Protein AF-A0A923ZSI8-F1 (afdb_monomer)

Radius of gyration: 25.59 Å; Cα contacts (8 Å, |Δi|>4): 359; chains: 1; bounding box: 51×89×64 Å

Secondary structure (DSSP, 8-state):
--SSHHHHHHHHHHHHHHHHHHHHHHHHHHHHHHHHHHHHHHHHHHHHHHHHHHT--S-S-HHHHHHHHHHHHHHHHHHHHHHHTT-SS-HHHHHHHHHHHHHHHTT--EEEEE--TTS-HHHHHHHHHHHHTS-EEEEESSHHHHHHHHHHHHHH-TT--EEEESSS-EEPPSSEEEEEHHHHHHHHHTTSS-GGG-SEEEEETGGGG-SHHHHHHHHHHHHTT-EEEEEES-SEETTTEE--SEEEEE--HHHHHHTTSSPPP-------S---TTSPBPTTSPBPHHHHHHHHHHTTHHHHHHHHHHHHH--

Mean predicted aligned error: 13.37 Å

Solvent-accessible surface area (backbone atoms only — not comparable to full-atom values): 17646 Å² total; per-residue (Å²): 143,79,72,59,70,59,52,54,53,50,50,55,52,50,52,50,50,50,54,51,50,49,48,52,51,51,50,50,53,52,48,51,49,52,48,54,48,49,52,49,49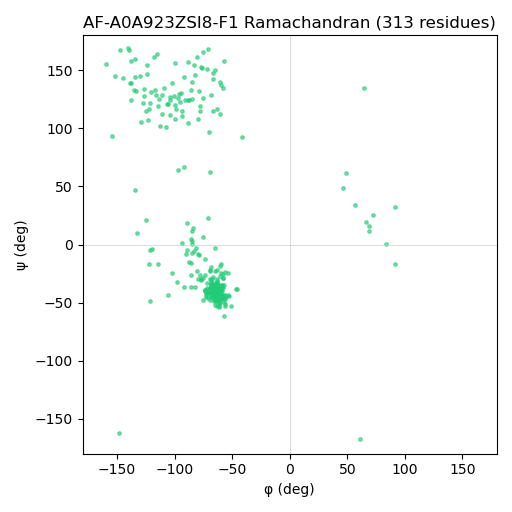,49,60,59,47,42,63,53,37,59,53,54,48,75,71,52,91,75,63,100,48,72,63,63,53,51,56,52,52,46,34,53,53,31,37,50,55,41,52,52,51,46,70,73,44,94,39,94,63,53,76,68,57,51,51,51,53,51,34,48,47,53,45,50,55,72,69,57,41,59,32,27,38,34,40,50,84,80,70,47,67,69,58,52,54,51,52,50,42,60,25,35,64,49,31,29,38,38,33,27,82,39,72,68,55,41,53,52,47,52,52,50,47,41,72,80,34,79,85,59,55,67,14,40,41,49,97,89,41,82,44,77,28,88,41,36,30,40,30,24,52,74,33,47,40,54,30,42,78,68,60,74,48,53,60,85,75,35,51,35,36,39,30,44,53,36,37,76,47,77,46,66,67,44,42,61,50,50,47,50,30,55,76,67,70,26,38,35,43,31,32,22,70,50,56,62,36,77,96,84,44,65,67,92,52,50,75,53,39,78,52,53,64,66,58,35,32,75,70,66,57,38,78,83,85,83,87,82,89,79,90,72,97,66,78,68,81,82,32,53,64,43,100,85,72,45,66,36,64,70,50,43,50,52,51,40,62,73,59,42,48,62,57,53,51,50,53,52,47,54,74,74,69,62,128

Foldseek 3Di:
DPPPVVVVVVVVVVVVVVVVVVVVVVVLVVLVVVLVVLLVVLVVVQVVLVVVVVVDCPDPDVVVVVLLVLLLVLLSVLLVVCSVPVHPDDPVLSLLSSLVSVCSSNVDAEAEEADDPQLCVLVSQLSSLRSSVWAEEEEAADVVVQVVSVVVSCVVPVPWFEAEFAPVGLGHTPRYYYYYLVRLLVCVVVVSDQLVSTQEYEYEQCQVQQDPSSVVSVVNNVVVSHRYYYYHNDQDDAPPHGPPHHHSYHDDPVNCCVVVSDPDDDDDDDDFPFDPVPFDADPSRHGDPVSSVVRCVVRCVVVVVVVVCCVPPPD

Nearest PDB structures (foldseek):
  7r7j-assembly2_B  TM=7.286E-01  e=5.564E-11  Escherichia coli K-12
  7r7j-assembly1_A  TM=7.286E-01  e=1.596E-10  Escherichia coli K-12
  6ieh-assembly1_B  TM=5.605E-01  e=1.689E-04  Homo sapiens
  6ieg-assembly1_B  TM=5.390E-01  e=3.409E-04  Homo sapiens
  9g8o-assembly1_A  TM=5.822E-01  e=6.001E-03  Homo sapiens

Structure (mmCIF, N/CA/C/O backbone):
data_AF-A0A923ZSI8-F1
#
_entry.id   AF-A0A923ZSI8-F1
#
loop_
_atom_site.group_PDB
_atom_site.id
_atom_site.type_symbol
_atom_site.label_atom_id
_atom_site.label_alt_id
_atom_site.label_comp_id
_atom_site.label_asym_id
_atom_site.label_entity_id
_atom_site.label_seq_id
_atom_site.pdbx_PDB_ins_code
_atom_site.Cartn_x
_atom_site.Cartn_y
_atom_site.Cartn_z
_atom_site.occupancy
_atom_site.B_iso_or_equiv
_atom_site.auth_seq_id
_atom_site.auth_comp_id
_atom_site.auth_asym_id
_atom_site.auth_atom_id
_atom_site.pdbx_PDB_model_num
ATOM 1 N N . MET A 1 1 ? -1.394 -68.869 -13.545 1.00 42.66 1 MET A N 1
ATOM 2 C CA . MET A 1 1 ? -0.187 -68.192 -13.016 1.00 42.66 1 MET A CA 1
ATOM 3 C C . MET A 1 1 ? -0.350 -66.656 -13.014 1.00 42.66 1 MET A C 1
ATOM 5 O O . MET A 1 1 ? 0.617 -65.941 -13.212 1.00 42.66 1 MET A O 1
ATOM 9 N N . PHE A 1 2 ? -1.568 -66.142 -12.767 1.00 37.88 2 PHE A N 1
ATOM 10 C CA . PHE A 1 2 ? -1.928 -64.711 -12.856 1.00 37.88 2 PHE A CA 1
ATOM 11 C C . PHE A 1 2 ? -2.543 -64.163 -11.547 1.00 37.88 2 PHE A C 1
ATOM 13 O O . PHE A 1 2 ? -3.248 -63.165 -11.570 1.00 37.88 2 PHE A O 1
ATOM 20 N N . SER A 1 3 ? -2.311 -64.812 -10.397 1.00 46.94 3 SER A N 1
ATOM 21 C CA . SER A 1 3 ? -3.002 -64.464 -9.140 1.00 46.94 3 SER A CA 1
ATOM 22 C C . SER A 1 3 ? -2.103 -64.053 -7.970 1.00 46.94 3 SER A C 1
ATOM 24 O O . SER A 1 3 ? -2.633 -63.641 -6.949 1.00 46.94 3 SER A O 1
ATOM 26 N N . GLN A 1 4 ? -0.770 -64.110 -8.085 1.00 45.28 4 GLN A N 1
ATOM 27 C CA . GLN A 1 4 ? 0.140 -63.654 -7.015 1.00 45.28 4 GLN A CA 1
ATOM 28 C C . GLN A 1 4 ? 0.823 -62.320 -7.340 1.00 45.28 4 GLN A C 1
ATOM 30 O O . GLN A 1 4 ? 0.845 -61.431 -6.494 1.00 45.28 4 GLN A O 1
ATOM 35 N N . TYR A 1 5 ? 1.301 -62.129 -8.574 1.00 43.53 5 TYR A N 1
ATOM 36 C CA . TYR A 1 5 ? 1.963 -60.881 -8.982 1.00 43.53 5 TYR A CA 1
ATOM 37 C C . TYR A 1 5 ? 1.034 -59.659 -8.928 1.00 43.53 5 TYR A C 1
ATOM 39 O O . TYR A 1 5 ? 1.452 -58.589 -8.494 1.00 43.53 5 TYR A O 1
ATOM 47 N N . SER A 1 6 ? -0.240 -59.823 -9.294 1.00 45.12 6 SER A N 1
ATOM 48 C CA . SER A 1 6 ? -1.237 -58.746 -9.248 1.00 45.12 6 SER A CA 1
ATOM 49 C C . SER A 1 6 ? -1.584 -58.331 -7.816 1.00 45.12 6 SER A C 1
ATOM 51 O O . SER A 1 6 ? -1.749 -57.146 -7.552 1.00 45.12 6 SER A O 1
ATOM 53 N N . ILE A 1 7 ? -1.632 -59.283 -6.875 1.00 42.56 7 ILE A N 1
ATOM 54 C CA . ILE A 1 7 ? -1.901 -59.002 -5.455 1.00 42.56 7 ILE A CA 1
ATOM 55 C C . ILE A 1 7 ? -0.710 -58.274 -4.819 1.00 42.56 7 ILE A C 1
ATOM 57 O O . ILE A 1 7 ? -0.904 -57.306 -4.092 1.00 42.56 7 ILE A O 1
ATOM 61 N N . ILE A 1 8 ? 0.525 -58.680 -5.138 1.00 49.50 8 ILE A N 1
ATOM 62 C CA . ILE A 1 8 ? 1.741 -58.010 -4.644 1.00 49.50 8 ILE A CA 1
ATOM 63 C C . ILE A 1 8 ? 1.821 -56.565 -5.163 1.00 49.50 8 ILE A C 1
ATOM 65 O O . ILE A 1 8 ? 2.145 -55.656 -4.400 1.00 49.50 8 ILE A O 1
ATOM 69 N N . ALA A 1 9 ? 1.482 -56.334 -6.436 1.00 44.19 9 ALA A N 1
ATOM 70 C CA . ALA A 1 9 ? 1.460 -54.993 -7.017 1.00 44.19 9 ALA A CA 1
ATOM 71 C C . ALA A 1 9 ? 0.402 -54.090 -6.359 1.00 44.19 9 ALA A C 1
ATOM 73 O O . ALA A 1 9 ? 0.708 -52.950 -6.014 1.00 44.19 9 ALA A O 1
ATOM 74 N N . ILE A 1 10 ? -0.807 -54.614 -6.121 1.00 41.03 10 ILE A N 1
ATOM 75 C CA . ILE A 1 10 ? -1.890 -53.885 -5.442 1.00 41.03 10 ILE A CA 1
ATOM 76 C C . ILE A 1 10 ? -1.506 -53.561 -3.993 1.00 41.03 10 ILE A C 1
ATOM 78 O O . ILE A 1 10 ? -1.675 -52.423 -3.564 1.00 41.03 10 ILE A O 1
ATOM 82 N N . ASN A 1 11 ? -0.923 -54.514 -3.260 1.00 39.75 11 ASN A N 1
ATOM 83 C CA . ASN A 1 11 ? -0.482 -54.287 -1.882 1.00 39.75 11 ASN A CA 1
ATOM 84 C C . ASN A 1 11 ? 0.637 -53.242 -1.803 1.00 39.75 11 ASN A C 1
ATOM 86 O O . ASN A 1 11 ? 0.574 -52.351 -0.965 1.00 39.75 11 ASN A O 1
ATOM 90 N N . SER A 1 12 ? 1.608 -53.271 -2.721 1.00 48.66 12 SER A N 1
ATOM 91 C CA . SER A 1 12 ? 2.658 -52.245 -2.787 1.00 48.66 12 SER A CA 1
ATOM 92 C C . SER A 1 12 ? 2.098 -50.849 -3.093 1.00 48.66 12 SER A C 1
ATOM 94 O O . SER A 1 12 ? 2.596 -49.841 -2.587 1.00 48.66 12 SER A O 1
ATOM 96 N N . GLN A 1 13 ? 1.050 -50.774 -3.915 1.00 41.66 13 GLN A N 1
ATOM 97 C CA . GLN A 1 13 ? 0.391 -49.519 -4.264 1.00 41.66 13 GLN A CA 1
ATOM 98 C C . GLN A 1 13 ? -0.453 -48.980 -3.097 1.00 41.66 13 GLN A C 1
ATOM 100 O O . GLN A 1 13 ? -0.402 -47.782 -2.820 1.00 41.66 13 GLN A O 1
ATOM 105 N N . LEU A 1 14 ? -1.141 -49.863 -2.365 1.00 38.19 14 LEU A N 1
ATOM 106 C CA . LEU A 1 14 ? -1.861 -49.536 -1.130 1.00 38.19 14 LEU A CA 1
ATOM 107 C C . LEU A 1 14 ? -0.913 -49.086 -0.015 1.00 38.19 14 LEU A C 1
ATOM 109 O O . LEU A 1 14 ? -1.197 -48.088 0.633 1.00 38.19 14 LEU A O 1
ATOM 113 N N . GLU A 1 15 ? 0.232 -49.744 0.172 1.00 44.56 15 GLU A N 1
ATOM 114 C CA . GLU A 1 15 ? 1.245 -49.327 1.151 1.00 44.56 15 GLU A CA 1
ATOM 115 C C . GLU A 1 15 ? 1.841 -47.957 0.813 1.00 44.56 15 GLU A C 1
ATOM 117 O O . GLU A 1 15 ? 2.029 -47.129 1.702 1.00 44.56 15 GLU A O 1
ATOM 122 N N . LYS A 1 16 ? 2.095 -47.670 -0.473 1.00 47.44 16 LYS A N 1
ATOM 123 C CA . LYS A 1 16 ? 2.517 -46.329 -0.903 1.00 47.44 16 LYS A CA 1
ATOM 124 C C . LYS A 1 16 ? 1.440 -45.285 -0.627 1.00 47.44 16 LYS A C 1
ATOM 126 O O . LYS A 1 16 ? 1.774 -44.231 -0.101 1.00 47.44 16 LYS A O 1
ATOM 131 N N . MET A 1 17 ? 0.176 -45.578 -0.939 1.00 36.28 17 MET A N 1
ATOM 132 C CA . MET A 1 17 ? -0.942 -44.674 -0.651 1.00 36.28 17 MET A CA 1
ATOM 133 C C . MET A 1 17 ? -1.114 -44.441 0.850 1.00 36.28 17 MET A C 1
ATOM 135 O O . MET A 1 17 ? -1.229 -43.292 1.259 1.00 36.28 17 MET A O 1
ATOM 139 N N . LEU A 1 18 ? -1.058 -45.494 1.670 1.00 36.62 18 LEU A N 1
ATOM 140 C CA . LEU A 1 18 ? -1.119 -45.401 3.129 1.00 36.62 18 LEU A CA 1
ATOM 141 C C . LEU A 1 18 ? 0.025 -44.549 3.673 1.00 36.62 18 LEU A C 1
ATOM 143 O O . LEU A 1 18 ? -0.227 -43.646 4.455 1.00 36.62 18 LEU A O 1
ATOM 147 N N . LYS A 1 19 ? 1.252 -44.738 3.181 1.00 43.16 19 LYS A N 1
ATOM 148 C CA . LYS A 1 19 ? 2.411 -43.936 3.592 1.00 43.16 19 LYS A CA 1
ATOM 149 C C . LYS A 1 19 ? 2.309 -42.473 3.146 1.00 43.16 19 LYS A C 1
ATOM 151 O O . LYS A 1 19 ? 2.749 -41.578 3.860 1.00 43.16 19 LYS A O 1
ATOM 156 N N . THR A 1 20 ? 1.717 -42.203 1.981 1.00 39.38 20 THR A N 1
ATOM 157 C CA . THR A 1 20 ? 1.404 -40.836 1.534 1.00 39.38 20 THR A CA 1
ATOM 158 C C . THR A 1 20 ? 0.321 -40.200 2.404 1.00 39.38 20 THR A C 1
ATOM 160 O O . THR A 1 20 ? 0.471 -39.043 2.781 1.00 39.38 20 THR A O 1
ATOM 163 N N . MET A 1 21 ? -0.723 -40.947 2.773 1.00 33.94 21 MET A N 1
ATOM 164 C CA . MET A 1 21 ? -1.775 -40.478 3.678 1.00 33.94 21 MET A CA 1
ATOM 165 C C . MET A 1 21 ? -1.236 -40.255 5.096 1.00 33.94 21 MET A C 1
ATOM 167 O O . MET A 1 21 ? -1.535 -39.232 5.691 1.00 33.94 21 MET A O 1
ATOM 171 N N . GLU A 1 22 ? -0.387 -41.141 5.617 1.00 35.41 22 GLU A N 1
ATOM 172 C CA . GLU A 1 22 ? 0.296 -40.974 6.907 1.00 35.41 22 GLU A CA 1
ATOM 173 C C . GLU A 1 22 ? 1.219 -39.754 6.905 1.00 35.41 22 GLU A C 1
ATOM 175 O O . GLU A 1 22 ? 1.195 -38.978 7.855 1.00 35.41 22 GLU A O 1
ATOM 180 N N . ASN A 1 23 ? 1.976 -39.528 5.825 1.00 39.66 23 ASN A N 1
ATOM 181 C CA . ASN A 1 23 ? 2.798 -38.327 5.683 1.00 39.66 23 ASN A CA 1
ATOM 182 C C . ASN A 1 23 ? 1.939 -37.058 5.624 1.00 39.66 23 ASN A C 1
ATOM 184 O O . ASN A 1 23 ? 2.257 -36.105 6.324 1.00 39.66 23 ASN A O 1
ATOM 188 N N . GLN A 1 24 ? 0.833 -37.061 4.872 1.00 34.69 24 GLN A N 1
ATOM 189 C CA . GLN A 1 24 ? -0.109 -35.936 4.808 1.00 34.69 24 GLN A CA 1
ATOM 190 C C . GLN A 1 24 ? -0.808 -35.677 6.147 1.00 34.69 24 GLN A C 1
ATOM 192 O O . GLN A 1 24 ? -1.009 -34.525 6.512 1.00 34.69 24 GLN A O 1
ATOM 197 N N . VAL A 1 25 ? -1.138 -36.723 6.909 1.00 33.06 25 VAL A N 1
ATOM 198 C CA . VAL A 1 25 ? -1.682 -36.608 8.272 1.00 33.06 25 VAL A CA 1
ATOM 199 C C . VAL A 1 25 ? -0.604 -36.095 9.239 1.00 33.06 25 VAL A C 1
ATOM 201 O O . VAL A 1 25 ? -0.895 -35.265 10.101 1.00 33.06 25 VAL A O 1
ATOM 204 N N . SER A 1 26 ? 0.657 -36.511 9.079 1.00 36.97 26 SER A N 1
ATOM 205 C CA . SER A 1 26 ? 1.786 -35.998 9.868 1.00 36.97 26 SER A CA 1
ATOM 206 C C . SER A 1 26 ? 2.095 -34.528 9.554 1.00 36.97 26 SER A C 1
ATOM 208 O O . SER A 1 26 ? 2.319 -33.741 10.466 1.00 36.97 26 SER A O 1
ATOM 210 N N . GLU A 1 27 ? 2.031 -34.127 8.283 1.00 37.59 27 GLU A N 1
ATOM 211 C CA . GLU A 1 27 ? 2.200 -32.741 7.850 1.00 37.59 27 GLU A CA 1
ATOM 212 C C . GLU A 1 27 ? 1.023 -31.882 8.310 1.00 37.59 27 GLU A C 1
ATOM 214 O O . GLU A 1 27 ? 1.255 -30.821 8.875 1.00 37.59 27 GLU A O 1
ATOM 219 N N . ALA A 1 28 ? -0.221 -32.352 8.173 1.00 31.50 28 ALA A N 1
ATOM 220 C CA . ALA A 1 28 ? -1.406 -31.657 8.677 1.00 31.50 28 ALA A CA 1
ATOM 221 C C . ALA A 1 28 ? -1.351 -31.464 10.201 1.00 31.50 28 ALA A C 1
ATOM 223 O O . ALA A 1 28 ? -1.543 -30.355 10.679 1.00 31.50 28 ALA A O 1
ATOM 224 N N . SER A 1 29 ? -0.979 -32.498 10.964 1.00 32.31 29 SER A N 1
ATOM 225 C CA . SER A 1 29 ? -0.824 -32.402 12.426 1.00 32.31 29 SER A CA 1
ATOM 226 C C . SER A 1 29 ? 0.357 -31.529 12.870 1.00 32.31 29 SER A C 1
ATOM 228 O O . SER A 1 29 ? 0.256 -30.848 13.888 1.00 32.31 29 SER A O 1
ATOM 230 N N . MET A 1 30 ? 1.461 -31.498 12.116 1.00 33.03 30 MET A N 1
ATOM 231 C CA . MET A 1 30 ? 2.579 -30.567 12.336 1.00 33.03 30 MET A CA 1
ATOM 232 C C . MET A 1 30 ? 2.199 -29.124 11.990 1.00 33.03 30 MET A C 1
ATOM 234 O O . MET A 1 30 ? 2.608 -28.198 12.690 1.00 33.03 30 MET A O 1
ATOM 238 N N . VAL A 1 31 ? 1.415 -28.923 10.929 1.00 36.38 31 VAL A N 1
ATOM 239 C CA . VAL A 1 31 ? 0.845 -27.626 10.552 1.00 36.38 31 VAL A CA 1
ATOM 240 C C . VAL A 1 31 ? -0.116 -27.162 11.645 1.00 36.38 31 VAL A C 1
ATOM 242 O O . VAL A 1 31 ? 0.073 -26.066 12.159 1.00 36.38 31 VAL A O 1
ATOM 245 N N . ASP A 1 32 ? -1.024 -28.013 12.118 1.00 34.75 32 ASP A N 1
ATOM 246 C CA . ASP A 1 32 ? -1.941 -27.726 13.228 1.00 34.75 32 ASP A CA 1
ATOM 247 C C . ASP A 1 32 ? -1.198 -27.411 14.536 1.00 34.75 32 ASP A C 1
ATOM 249 O O . ASP A 1 32 ? -1.568 -26.474 15.249 1.00 34.75 32 ASP A O 1
ATOM 253 N N . LEU A 1 33 ? -0.102 -28.122 14.841 1.00 37.16 33 LEU A N 1
ATOM 254 C CA . LEU A 1 33 ? 0.758 -27.803 15.984 1.00 37.16 33 LEU A CA 1
ATOM 255 C C . LEU A 1 33 ? 1.468 -26.460 15.805 1.00 37.16 33 LEU A C 1
ATOM 257 O O . LEU A 1 33 ? 1.510 -25.675 16.749 1.00 37.16 33 LEU A O 1
ATOM 261 N N . ASN A 1 34 ? 2.004 -26.160 14.620 1.00 44.88 34 ASN A N 1
ATOM 262 C CA . ASN A 1 34 ? 2.668 -24.884 14.339 1.00 44.88 34 ASN A CA 1
ATOM 263 C C . ASN A 1 34 ? 1.684 -23.715 14.403 1.00 44.88 34 ASN A C 1
ATOM 265 O O . ASN A 1 34 ? 2.013 -22.664 14.942 1.00 44.88 34 ASN A O 1
ATOM 269 N N . ILE A 1 35 ? 0.466 -23.910 13.910 1.00 40.25 35 ILE A N 1
ATOM 270 C CA . ILE A 1 35 ? -0.635 -22.952 13.963 1.00 40.25 35 ILE A CA 1
ATOM 271 C C . ILE A 1 35 ? -1.069 -22.709 15.401 1.00 40.25 35 ILE A C 1
ATOM 273 O O . ILE A 1 35 ? -1.124 -21.564 15.835 1.00 40.25 35 ILE A O 1
ATOM 277 N N . ALA A 1 36 ? -1.349 -23.766 16.165 1.00 37.50 36 ALA A N 1
ATOM 278 C CA . ALA A 1 36 ? -1.737 -23.650 17.564 1.00 37.50 36 ALA A CA 1
ATOM 279 C C . ALA A 1 36 ? -0.616 -23.029 18.408 1.00 37.50 36 ALA A C 1
ATOM 281 O O . ALA A 1 36 ? -0.896 -22.257 19.321 1.00 37.50 36 ALA A O 1
ATOM 282 N N . THR A 1 37 ? 0.648 -23.313 18.078 1.00 45.25 37 THR A N 1
ATOM 283 C CA . THR A 1 37 ? 1.819 -22.700 18.719 1.00 45.25 37 THR A CA 1
ATOM 284 C C . THR A 1 37 ? 1.927 -21.222 18.361 1.00 45.25 37 THR A C 1
ATOM 286 O O . THR A 1 37 ? 2.054 -20.411 19.265 1.00 45.25 37 THR A O 1
ATOM 289 N N . LYS A 1 38 ? 1.756 -20.840 17.090 1.00 49.19 38 LYS A N 1
ATOM 290 C CA . LYS A 1 38 ? 1.731 -19.438 16.639 1.00 49.19 38 LYS A CA 1
ATOM 291 C C . LYS A 1 38 ? 0.551 -18.656 17.208 1.00 49.19 38 LYS A C 1
ATOM 293 O O . LYS A 1 38 ? 0.734 -17.532 17.654 1.00 49.19 38 LYS A O 1
ATOM 298 N N . ILE A 1 39 ? -0.645 -19.244 17.254 1.00 46.16 39 ILE A N 1
ATOM 299 C CA . ILE A 1 39 ? -1.825 -18.660 17.903 1.00 46.16 39 ILE A CA 1
ATOM 300 C C . ILE A 1 39 ? -1.564 -18.502 19.402 1.00 46.16 39 ILE A C 1
ATOM 302 O O . ILE A 1 39 ? -1.866 -17.443 19.935 1.00 46.16 39 ILE A O 1
ATOM 306 N N . ASN A 1 40 ? -0.949 -19.485 20.067 1.00 48.31 40 ASN A N 1
ATOM 307 C CA . ASN A 1 40 ? -0.520 -19.350 21.461 1.00 48.31 40 ASN A CA 1
ATOM 308 C C . ASN A 1 40 ? 0.592 -18.312 21.641 1.00 48.31 40 ASN A C 1
ATOM 310 O O . ASN A 1 40 ? 0.614 -17.650 22.668 1.00 48.31 40 ASN A O 1
ATOM 314 N N . ASP A 1 41 ? 1.523 -18.157 20.704 1.00 51.69 41 ASP A N 1
ATOM 315 C CA . ASP A 1 41 ? 2.607 -17.175 20.783 1.00 51.69 41 ASP A CA 1
ATOM 316 C C . ASP A 1 41 ? 2.076 -15.761 20.565 1.00 51.69 41 ASP A C 1
ATOM 318 O O . ASP A 1 41 ? 2.450 -14.849 21.298 1.00 51.69 41 ASP A O 1
ATOM 322 N N . ILE A 1 42 ? 1.129 -15.591 19.639 1.00 50.12 42 ILE A N 1
ATOM 323 C CA . ILE A 1 42 ? 0.294 -14.398 19.508 1.00 50.12 42 ILE A CA 1
ATOM 324 C C . ILE A 1 42 ? -0.430 -14.193 20.847 1.00 50.12 42 ILE A C 1
ATOM 326 O O . ILE A 1 42 ? -0.142 -13.242 21.557 1.00 50.12 42 ILE A O 1
ATOM 330 N N . GLU A 1 43 ? -1.266 -15.117 21.310 1.00 49.28 43 GLU A N 1
ATOM 331 C CA . GLU A 1 43 ? -2.023 -14.977 22.562 1.00 49.28 43 GLU A CA 1
ATOM 332 C C . GLU A 1 43 ? -1.158 -14.803 23.826 1.00 49.28 43 GLU A C 1
ATOM 334 O O . GLU A 1 43 ? -1.624 -14.181 24.772 1.00 49.28 43 GLU A O 1
ATOM 339 N N . LYS A 1 44 ? 0.102 -15.258 23.856 1.00 51.47 44 LYS A N 1
ATOM 340 C CA . LYS A 1 44 ? 1.081 -15.015 24.937 1.00 51.47 44 LYS A CA 1
ATOM 341 C C . LYS A 1 44 ? 1.778 -13.665 24.809 1.00 51.47 44 LYS A C 1
ATOM 343 O O . LYS A 1 44 ? 2.013 -13.008 25.824 1.00 51.47 44 LYS A O 1
ATOM 348 N N . LYS A 1 45 ? 2.074 -13.213 23.585 1.00 49.47 45 LYS A N 1
ATOM 349 C CA . LYS A 1 45 ? 2.518 -11.837 23.321 1.00 49.47 45 LYS A CA 1
ATOM 350 C C . LYS A 1 45 ? 1.407 -10.849 23.691 1.00 49.47 45 LYS A C 1
ATOM 352 O O . LYS A 1 45 ? 1.696 -9.750 24.147 1.00 49.47 45 LYS A O 1
ATOM 357 N N . PHE A 1 46 ? 0.135 -11.222 23.597 1.00 47.91 46 PHE A N 1
ATOM 358 C CA . PHE A 1 46 ? -1.000 -10.308 23.756 1.00 47.91 46 PHE A CA 1
ATOM 359 C C . PHE A 1 46 ? -1.217 -9.690 25.149 1.00 47.91 46 PHE A C 1
ATOM 361 O O . PHE A 1 46 ? -1.448 -8.483 25.214 1.00 47.91 46 PHE A O 1
ATOM 368 N N . PRO A 1 47 ? -1.094 -10.420 26.271 1.00 42.25 47 PRO A N 1
ATOM 369 C CA . PRO A 1 47 ? -1.054 -9.840 27.610 1.00 42.25 47 PRO A CA 1
ATOM 370 C C . PRO A 1 47 ? 0.100 -8.846 27.782 1.00 42.25 47 PRO A C 1
ATOM 372 O O . PRO A 1 47 ? -0.069 -7.831 28.456 1.00 42.25 47 PRO A O 1
ATOM 375 N N . SER A 1 48 ? 1.249 -9.101 27.137 1.00 44.03 48 SER A N 1
ATOM 376 C CA . SER A 1 48 ? 2.382 -8.165 27.113 1.00 44.03 48 SER A CA 1
ATOM 377 C C . SER A 1 48 ? 2.168 -6.974 26.175 1.00 44.03 48 SER A C 1
ATOM 379 O O . SER A 1 48 ? 2.646 -5.888 26.467 1.00 44.03 48 SER A O 1
ATOM 381 N N . LEU A 1 49 ? 1.384 -7.128 25.105 1.00 45.44 49 LEU A N 1
ATOM 382 C CA . LEU A 1 49 ? 0.993 -6.041 24.207 1.00 45.44 49 LEU A CA 1
ATOM 383 C C . LEU A 1 49 ? -0.052 -5.135 24.865 1.00 45.44 49 LEU A C 1
ATOM 385 O O . LEU A 1 49 ? 0.062 -3.923 24.761 1.00 45.44 49 LEU A O 1
ATOM 389 N N . LEU A 1 50 ? -1.010 -5.690 25.620 1.00 44.50 50 LEU A N 1
ATOM 390 C CA . LEU A 1 50 ? -1.995 -4.928 26.400 1.00 44.50 50 LEU A CA 1
ATOM 391 C C . LEU A 1 50 ? -1.354 -4.184 27.593 1.00 44.50 50 LEU A C 1
ATOM 393 O O . LEU A 1 50 ? -1.828 -3.113 27.972 1.00 44.50 50 LEU A O 1
ATOM 397 N N . SER A 1 51 ? -0.269 -4.716 28.170 1.00 41.16 51 SER A N 1
ATOM 398 C CA . SER A 1 51 ? 0.490 -4.062 29.249 1.00 41.16 51 SER A CA 1
ATOM 399 C C . SER A 1 51 ? 1.563 -3.087 28.738 1.00 41.16 51 SER A C 1
ATOM 401 O O . SER A 1 51 ? 1.689 -1.999 29.297 1.00 41.16 51 SER A O 1
ATOM 403 N N . GLN A 1 52 ? 2.252 -3.373 27.623 1.00 43.06 52 GLN A N 1
ATOM 404 C CA . GLN A 1 52 ? 3.053 -2.376 26.888 1.00 43.06 52 GLN A CA 1
ATOM 405 C C . GLN A 1 52 ? 2.170 -1.206 26.432 1.00 43.06 52 GLN A C 1
ATOM 407 O O . GLN A 1 52 ? 2.559 -0.045 26.525 1.00 43.06 52 GLN A O 1
ATOM 412 N N . TYR A 1 53 ? 0.931 -1.492 26.046 1.00 46.38 53 TYR A N 1
ATOM 413 C CA . TYR A 1 53 ? -0.087 -0.517 25.679 1.00 46.38 53 TYR A CA 1
ATOM 414 C C . TYR A 1 53 ? -0.521 0.408 26.830 1.00 46.38 53 TYR A C 1
ATOM 416 O O . TYR A 1 53 ? -0.675 1.607 26.612 1.00 46.38 53 TYR A O 1
ATOM 424 N N . GLN A 1 54 ? -0.632 -0.092 28.069 1.00 41.50 54 GLN A N 1
ATOM 425 C CA . GLN A 1 54 ? -0.871 0.761 29.247 1.00 41.50 54 GLN A CA 1
ATOM 426 C C . GLN A 1 54 ? 0.278 1.749 29.515 1.00 41.50 54 GLN A C 1
ATOM 428 O O . GLN A 1 54 ? 0.058 2.775 30.154 1.00 41.50 54 GLN A O 1
ATOM 433 N N . SER A 1 55 ? 1.486 1.472 29.008 1.00 40.59 55 SER A N 1
ATOM 434 C CA . SER A 1 55 ? 2.637 2.380 29.112 1.00 40.59 55 SER A CA 1
ATOM 435 C C . SER A 1 55 ? 2.765 3.376 27.948 1.00 40.59 55 SER A C 1
ATOM 437 O O . SER A 1 55 ? 3.573 4.302 28.018 1.00 40.59 55 SER A O 1
ATOM 439 N N . PHE A 1 56 ? 1.954 3.235 26.890 1.00 42.62 56 PHE A N 1
ATOM 440 C CA . PHE A 1 56 ? 1.982 4.116 25.722 1.00 42.62 56 PHE A CA 1
ATOM 441 C C . PHE A 1 56 ? 0.975 5.272 25.849 1.00 42.62 56 PHE A C 1
ATOM 443 O O . PHE A 1 56 ? -0.235 5.105 25.719 1.00 42.62 56 PHE A O 1
ATOM 450 N N . ASN A 1 57 ? 1.505 6.485 26.019 1.00 41.53 57 ASN A N 1
ATOM 451 C CA . ASN A 1 57 ? 0.790 7.769 26.021 1.00 41.53 57 ASN A CA 1
ATOM 452 C C . ASN A 1 57 ? 0.247 8.143 24.616 1.00 41.53 57 ASN A C 1
ATOM 454 O O . ASN A 1 57 ? 0.644 9.144 24.020 1.00 41.53 57 ASN A O 1
ATOM 458 N N . ARG A 1 58 ? -0.654 7.343 24.035 1.00 50.44 58 ARG A N 1
ATOM 459 C CA . ARG A 1 58 ? -1.328 7.668 22.761 1.00 50.44 58 ARG A CA 1
ATOM 460 C C . ARG A 1 58 ? -2.644 8.399 22.990 1.00 50.44 58 ARG A C 1
ATOM 462 O O . ARG A 1 58 ? -3.697 7.874 22.670 1.00 50.44 58 ARG A O 1
ATOM 469 N N . GLY A 1 59 ? -2.556 9.625 23.506 1.00 50.09 59 GLY A N 1
ATOM 470 C CA . GLY A 1 59 ? -3.712 10.486 23.751 1.00 50.09 59 GLY A CA 1
ATOM 471 C C . GLY A 1 59 ? -4.653 9.913 24.814 1.00 50.09 59 GLY A C 1
ATOM 472 O O . GLY A 1 59 ? -5.038 8.752 24.797 1.00 50.09 59 GLY A O 1
ATOM 473 N N . ASN A 1 60 ? -5.097 10.737 25.753 1.00 48.31 60 ASN A N 1
ATOM 474 C CA . ASN A 1 60 ? -6.010 10.292 26.813 1.00 48.31 60 ASN A CA 1
ATOM 475 C C . ASN A 1 60 ? -7.443 9.999 26.304 1.00 48.31 60 ASN A C 1
ATOM 477 O O . ASN A 1 60 ? -8.386 10.091 27.082 1.00 48.31 60 ASN A O 1
ATOM 481 N N . ASN A 1 61 ? -7.638 9.716 25.007 1.00 57.44 61 ASN A N 1
ATOM 482 C CA . ASN A 1 61 ? -8.942 9.557 24.370 1.00 57.44 61 ASN A CA 1
ATOM 483 C C . ASN A 1 61 ? -9.312 8.068 24.217 1.00 57.44 61 ASN A C 1
ATOM 485 O O . ASN A 1 61 ? -8.797 7.392 23.324 1.00 57.44 61 ASN A O 1
ATOM 489 N N . PRO A 1 62 ? -10.271 7.552 25.007 1.00 56.66 62 PRO A N 1
ATOM 490 C CA . PRO A 1 62 ? -10.680 6.145 24.980 1.00 56.66 62 PRO A CA 1
ATOM 491 C C . PRO A 1 62 ? -11.221 5.645 23.631 1.00 56.66 62 PRO A C 1
ATOM 493 O O . PRO A 1 62 ? -11.306 4.438 23.413 1.00 56.66 62 PRO A O 1
ATOM 496 N N . LYS A 1 63 ? -11.609 6.538 22.711 1.00 63.50 63 LYS A N 1
ATOM 497 C CA . LYS A 1 63 ? -12.093 6.138 21.380 1.00 63.50 63 LYS A CA 1
ATOM 498 C C . LYS A 1 63 ? -10.970 5.637 20.475 1.00 63.50 63 LYS A C 1
ATOM 500 O O . LYS A 1 63 ? -11.146 4.622 19.806 1.00 63.50 63 LYS A O 1
ATOM 505 N N . ASP A 1 64 ? -9.819 6.301 20.496 1.00 64.25 64 ASP A N 1
ATOM 506 C CA . ASP A 1 64 ? -8.669 5.935 19.658 1.00 64.25 64 ASP A CA 1
ATOM 507 C C . ASP A 1 64 ? -8.088 4.582 20.096 1.00 64.25 64 ASP A C 1
ATOM 509 O O . ASP A 1 64 ? -7.699 3.750 19.274 1.00 64.25 64 ASP A O 1
ATOM 513 N N . ILE A 1 65 ? -8.152 4.335 21.406 1.00 61.28 65 ILE A N 1
ATOM 514 C CA . ILE A 1 65 ? -7.871 3.057 22.063 1.00 61.28 65 ILE A CA 1
ATOM 515 C C . ILE A 1 65 ? -8.744 1.935 21.496 1.00 61.28 65 ILE A C 1
ATOM 517 O O . ILE A 1 65 ? -8.240 0.899 21.059 1.00 61.28 65 ILE A O 1
ATOM 521 N N . LEU A 1 66 ? -10.061 2.147 21.480 1.00 64.88 66 LEU A N 1
ATOM 522 C CA . LEU A 1 66 ? -11.023 1.147 21.029 1.00 64.88 66 LEU A CA 1
ATOM 523 C C . LEU A 1 66 ? -10.820 0.797 19.548 1.00 64.88 66 LEU A C 1
ATOM 525 O O . LEU A 1 66 ? -10.823 -0.380 19.190 1.00 64.88 66 LEU A O 1
ATOM 529 N N . ILE A 1 67 ? -10.596 1.808 18.703 1.00 70.31 67 ILE A N 1
ATOM 530 C CA . ILE A 1 67 ? -10.336 1.628 17.267 1.00 70.31 67 ILE A CA 1
ATOM 531 C C . ILE A 1 67 ? -9.070 0.791 17.059 1.00 70.31 67 ILE A C 1
ATOM 533 O O . ILE A 1 67 ? -9.072 -0.152 16.265 1.00 70.31 67 ILE A O 1
ATOM 537 N N . TRP A 1 68 ? -7.994 1.081 17.798 1.00 70.69 68 TRP A N 1
ATOM 538 C CA . TRP A 1 68 ? -6.759 0.304 17.704 1.00 70.69 68 TRP A CA 1
ATOM 539 C C . TRP A 1 68 ? -6.925 -1.146 18.155 1.00 70.69 68 TRP A C 1
ATOM 541 O O . TRP A 1 68 ? -6.499 -2.061 17.449 1.00 70.69 68 TRP A O 1
ATOM 551 N N . MET A 1 69 ? -7.601 -1.371 19.282 1.00 65.81 69 MET A N 1
ATOM 552 C CA . MET A 1 69 ? -7.913 -2.721 19.754 1.00 65.81 69 MET A CA 1
ATOM 553 C C . MET A 1 69 ? -8.759 -3.498 18.746 1.00 65.81 69 MET A C 1
ATOM 555 O O . MET A 1 69 ? -8.562 -4.700 18.574 1.00 65.81 69 MET A O 1
ATOM 559 N N . GLN A 1 70 ? -9.692 -2.827 18.070 1.00 74.94 70 GLN A N 1
ATOM 560 C CA . GLN A 1 70 ? -10.540 -3.464 17.073 1.00 74.94 70 GLN A CA 1
ATOM 561 C C . GLN A 1 70 ? -9.721 -3.961 15.877 1.00 74.94 70 GLN A C 1
ATOM 563 O O . GLN A 1 70 ? -9.906 -5.101 15.463 1.00 74.94 70 GLN A O 1
ATOM 568 N N . LYS A 1 71 ? -8.763 -3.165 15.378 1.00 80.88 71 LYS A N 1
ATOM 569 C CA . LYS A 1 71 ? -7.854 -3.566 14.285 1.00 80.88 71 LYS A CA 1
ATOM 570 C C . LYS A 1 71 ? -7.102 -4.854 14.620 1.00 80.88 71 LYS A C 1
ATOM 572 O O . LYS A 1 71 ? -7.065 -5.780 13.815 1.00 80.88 71 LYS A O 1
ATOM 577 N N . ILE A 1 72 ? -6.558 -4.916 15.835 1.00 71.88 72 ILE A N 1
ATOM 578 C CA . ILE A 1 72 ? -5.829 -6.076 16.348 1.00 71.88 72 ILE A CA 1
ATOM 579 C C . ILE A 1 72 ? -6.750 -7.302 16.461 1.00 71.88 72 ILE A C 1
ATOM 581 O O . ILE A 1 72 ? -6.416 -8.387 15.992 1.00 71.88 72 ILE A O 1
ATOM 585 N N . LYS A 1 73 ? -7.933 -7.148 17.066 1.00 71.50 73 LYS A N 1
ATOM 586 C CA . LYS A 1 73 ? -8.888 -8.257 17.207 1.00 71.50 73 LYS A CA 1
ATOM 587 C C . LYS A 1 73 ? -9.329 -8.804 15.853 1.00 71.50 73 LYS A C 1
ATOM 589 O O . LYS A 1 73 ? -9.442 -10.019 15.701 1.00 71.50 73 LYS A O 1
ATOM 594 N N . ASN A 1 74 ? -9.558 -7.921 14.885 1.00 82.50 74 ASN A N 1
ATOM 595 C CA . ASN A 1 74 ? -10.004 -8.304 13.553 1.00 82.50 74 ASN A CA 1
ATOM 596 C C . ASN A 1 74 ? -8.929 -9.121 12.823 1.00 82.50 74 ASN A C 1
ATOM 598 O O . ASN A 1 74 ? -9.240 -10.218 12.363 1.00 82.50 74 ASN A O 1
ATOM 602 N N . ILE A 1 75 ? -7.666 -8.666 12.803 1.00 80.94 75 ILE A N 1
ATOM 603 C CA . ILE A 1 75 ? -6.599 -9.382 12.082 1.00 80.94 75 ILE A CA 1
ATOM 604 C C . ILE A 1 75 ? -6.318 -10.763 12.687 1.00 80.94 75 ILE A C 1
ATOM 606 O O . ILE A 1 75 ? -6.131 -11.722 11.947 1.00 80.94 75 ILE A O 1
ATOM 610 N N . ILE A 1 76 ? -6.382 -10.911 14.015 1.00 73.81 76 ILE A N 1
ATOM 611 C CA . ILE A 1 76 ? -6.267 -12.230 14.661 1.00 73.81 76 ILE A CA 1
ATOM 612 C C . ILE A 1 76 ? -7.446 -13.121 14.304 1.00 73.81 76 ILE A C 1
ATOM 614 O O . ILE A 1 76 ? -7.258 -14.300 14.028 1.00 73.81 76 ILE A O 1
ATOM 618 N N . SER A 1 77 ? -8.667 -12.585 14.361 1.00 77.38 77 SER A N 1
ATOM 619 C CA . SER A 1 77 ? -9.868 -13.368 14.057 1.00 77.38 77 SER A CA 1
ATOM 620 C C . SER A 1 77 ? -9.817 -13.868 12.616 1.00 77.38 77 SER A C 1
ATOM 622 O O . SER A 1 77 ? -10.101 -15.032 12.359 1.00 77.38 77 SER A O 1
ATOM 624 N N . TYR A 1 78 ? -9.361 -13.013 11.701 1.00 81.31 78 TYR A N 1
ATOM 625 C CA . TYR A 1 78 ? -9.099 -13.364 10.313 1.00 81.31 78 TYR A CA 1
ATOM 626 C C . TYR A 1 78 ? -8.032 -14.465 10.188 1.00 81.31 78 TYR A C 1
ATOM 628 O O . TYR A 1 78 ? -8.287 -15.492 9.564 1.00 81.31 78 TYR A O 1
ATOM 636 N N . LEU A 1 79 ? -6.874 -14.310 10.842 1.00 74.50 79 LEU A N 1
ATOM 637 C CA . LEU A 1 79 ? -5.816 -15.329 10.864 1.00 74.50 79 LEU A CA 1
ATOM 638 C C . LEU A 1 79 ? -6.325 -16.680 11.391 1.00 74.50 79 LEU A C 1
ATOM 640 O O . LEU A 1 79 ? -6.034 -17.711 10.797 1.00 74.50 79 LEU A O 1
ATOM 644 N N . LYS A 1 80 ? -7.121 -16.683 12.470 1.00 71.06 80 LYS A N 1
ATOM 645 C CA . LYS A 1 80 ? -7.705 -17.902 13.055 1.00 71.06 80 LYS A CA 1
ATOM 646 C C . LYS A 1 80 ? -8.595 -18.651 12.064 1.00 71.06 80 LYS A C 1
ATOM 648 O O . LYS A 1 80 ? -8.469 -19.865 11.966 1.00 71.06 80 LYS A O 1
ATOM 653 N N . ILE A 1 81 ? -9.444 -17.939 11.320 1.00 72.88 81 ILE A N 1
ATOM 654 C CA . ILE A 1 81 ? -10.317 -18.541 10.299 1.00 72.88 81 ILE A CA 1
ATOM 655 C C . ILE A 1 81 ? -9.472 -19.209 9.209 1.00 72.88 81 ILE A C 1
ATOM 657 O O . ILE A 1 81 ? -9.664 -20.384 8.918 1.00 72.88 81 ILE A O 1
ATOM 661 N N . HIS A 1 82 ? -8.484 -18.494 8.665 1.00 69.38 82 HIS A N 1
ATOM 662 C CA . HIS A 1 82 ? -7.634 -19.002 7.580 1.00 69.38 82 HIS A CA 1
ATOM 663 C C . HIS A 1 82 ? -6.698 -20.141 7.981 1.00 69.38 82 HIS A C 1
ATOM 665 O O . HIS A 1 82 ? -6.191 -20.856 7.119 1.00 69.38 82 HIS A O 1
ATOM 671 N N . TYR A 1 83 ? -6.452 -20.288 9.277 1.00 65.94 83 TYR A N 1
ATOM 672 C CA . TYR A 1 83 ? -5.697 -21.397 9.824 1.00 65.94 83 TYR A CA 1
ATOM 673 C C . TYR A 1 83 ? -6.556 -22.641 10.101 1.00 65.94 83 TYR A C 1
ATOM 675 O O . TYR A 1 83 ? -6.024 -23.744 10.097 1.00 65.94 83 TYR A O 1
ATOM 683 N N . GLN A 1 84 ? -7.861 -22.482 10.339 1.00 58.44 84 GLN A N 1
ATOM 684 C CA . GLN A 1 84 ? -8.787 -23.584 10.638 1.00 58.44 84 GLN A CA 1
ATOM 685 C C . GLN A 1 84 ? -9.470 -24.145 9.388 1.00 58.44 84 GLN A C 1
ATOM 687 O O . GLN A 1 84 ? -9.708 -25.346 9.284 1.00 58.44 84 GLN A O 1
ATOM 692 N N . GLU A 1 85 ? -9.787 -23.280 8.434 1.00 56.16 85 GLU A N 1
ATOM 693 C CA . GLU A 1 85 ? -10.301 -23.655 7.125 1.00 56.16 85 GLU A CA 1
ATOM 694 C C . GLU A 1 85 ? -9.120 -23.587 6.162 1.00 56.16 85 GLU A C 1
ATOM 696 O O . GLU A 1 85 ? -8.538 -22.514 6.060 1.00 56.16 85 GLU A O 1
ATOM 701 N N . PHE A 1 86 ? -8.737 -24.688 5.492 1.00 52.09 86 PHE A N 1
ATOM 702 C CA . PHE A 1 86 ? -7.662 -24.729 4.480 1.00 52.09 86 PHE A CA 1
ATOM 703 C C . PHE A 1 86 ? -7.721 -23.491 3.560 1.00 52.09 86 PHE A C 1
ATOM 705 O O . PHE A 1 86 ? -8.485 -23.448 2.594 1.00 52.09 86 PHE A O 1
ATOM 712 N N . GLY A 1 87 ? -6.972 -22.447 3.922 1.00 53.72 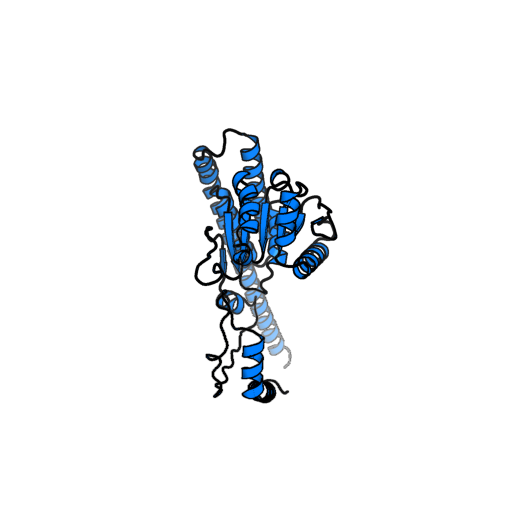87 GLY A N 1
ATOM 713 C CA . GLY A 1 87 ? -7.284 -21.088 3.504 1.00 53.72 87 GLY A CA 1
ATOM 714 C C . GLY A 1 87 ? -6.884 -20.800 2.062 1.00 53.72 87 GLY A C 1
ATOM 715 O O . GLY A 1 87 ? -5.920 -21.346 1.539 1.00 53.72 87 GLY A O 1
ATOM 716 N N . ILE A 1 88 ? -7.593 -19.855 1.435 1.00 55.31 88 ILE A N 1
ATOM 717 C CA . ILE A 1 88 ? -7.273 -19.302 0.103 1.00 55.31 88 ILE A CA 1
ATOM 718 C C . ILE A 1 88 ? -5.860 -18.677 0.073 1.00 55.31 88 ILE A C 1
ATOM 720 O O . ILE A 1 88 ? -5.231 -18.584 -0.984 1.00 55.31 88 ILE A O 1
ATOM 724 N N . LEU A 1 89 ? -5.356 -18.244 1.233 1.00 63.31 89 LEU A N 1
ATOM 725 C CA . LEU A 1 89 ? -4.045 -17.626 1.374 1.00 63.31 89 LEU A CA 1
ATOM 726 C C . LEU A 1 89 ? -2.918 -18.665 1.379 1.00 63.31 89 LEU A C 1
ATOM 728 O O . LEU A 1 89 ? -2.935 -19.626 2.142 1.00 63.31 89 LEU A O 1
ATOM 732 N N . ARG A 1 90 ? -1.875 -18.413 0.583 1.00 66.44 90 ARG A N 1
ATOM 733 C CA . ARG A 1 90 ? -0.622 -19.184 0.638 1.00 66.44 90 ARG A CA 1
ATOM 734 C C . ARG A 1 90 ? 0.057 -18.964 1.992 1.00 66.44 90 ARG A C 1
ATOM 736 O O . ARG A 1 90 ? -0.016 -17.863 2.534 1.00 66.44 90 ARG A O 1
ATOM 743 N N . GLU A 1 91 ? 0.805 -19.953 2.484 1.00 67.94 91 GLU A N 1
ATOM 744 C CA . GLU A 1 91 ? 1.517 -19.900 3.779 1.00 67.94 91 GLU A CA 1
ATOM 745 C C . GLU A 1 91 ? 2.297 -18.585 3.980 1.00 67.94 91 GLU A C 1
ATOM 747 O O . GLU A 1 91 ? 2.302 -17.982 5.051 1.00 67.94 91 GLU A O 1
ATOM 752 N N . ARG A 1 92 ? 2.913 -18.078 2.910 1.00 73.00 92 ARG A N 1
ATOM 753 C CA . ARG A 1 92 ? 3.677 -16.831 2.939 1.00 73.00 92 ARG A CA 1
ATOM 754 C C . ARG A 1 92 ? 2.815 -15.574 3.066 1.00 73.00 92 ARG A C 1
ATOM 756 O O . ARG A 1 92 ? 3.246 -14.615 3.697 1.00 73.00 92 ARG A O 1
ATOM 763 N N . GLN A 1 93 ? 1.608 -15.569 2.499 1.00 71.69 93 GLN A N 1
ATOM 764 C CA . GLN A 1 93 ? 0.666 -14.467 2.698 1.00 71.69 93 GLN A CA 1
ATOM 765 C C . GLN A 1 93 ? 0.270 -14.398 4.170 1.00 71.69 93 GLN A C 1
ATOM 767 O O . GLN A 1 93 ? 0.280 -13.309 4.726 1.00 71.69 93 GLN A O 1
ATOM 772 N N . ILE A 1 94 ? 0.051 -15.545 4.821 1.00 76.75 94 ILE A N 1
ATOM 773 C CA . ILE A 1 94 ? -0.246 -15.619 6.257 1.00 76.75 94 ILE A CA 1
ATOM 774 C C . ILE A 1 94 ? 0.862 -14.958 7.090 1.00 76.75 94 ILE A C 1
ATOM 776 O O . ILE A 1 94 ? 0.549 -14.132 7.943 1.00 76.75 94 ILE A O 1
ATOM 780 N N . ARG A 1 95 ? 2.144 -15.214 6.787 1.00 81.00 95 ARG A N 1
ATOM 781 C CA . ARG A 1 95 ? 3.272 -14.558 7.485 1.00 81.00 95 ARG A CA 1
ATOM 782 C C . ARG A 1 95 ? 3.226 -13.029 7.395 1.00 81.00 95 ARG A C 1
ATOM 784 O O . ARG A 1 95 ? 3.500 -12.358 8.379 1.00 81.00 95 ARG A O 1
ATOM 791 N N . ILE A 1 96 ? 2.813 -12.470 6.254 1.00 86.38 96 ILE A N 1
ATOM 792 C CA . ILE A 1 96 ? 2.641 -11.014 6.110 1.00 86.38 96 ILE A CA 1
ATOM 793 C C . ILE A 1 96 ? 1.581 -10.499 7.093 1.00 86.38 96 ILE A C 1
ATOM 795 O O . ILE A 1 96 ? 1.780 -9.461 7.718 1.00 86.38 96 ILE A O 1
ATOM 799 N N . PHE A 1 97 ? 0.463 -11.213 7.253 1.00 85.38 97 PHE A N 1
ATOM 800 C CA . PHE A 1 97 ? -0.580 -10.843 8.216 1.00 85.38 97 PHE A CA 1
ATOM 801 C C . PHE A 1 97 ? -0.123 -11.000 9.671 1.00 85.38 97 PHE A C 1
ATOM 803 O O . PHE A 1 97 ? -0.514 -10.185 10.505 1.00 85.38 97 PHE A O 1
ATOM 810 N N . GLU A 1 98 ? 0.703 -12.004 9.977 1.00 81.94 98 GLU A N 1
ATOM 811 C CA . GLU A 1 98 ? 1.329 -12.167 11.297 1.00 81.94 98 GLU A CA 1
ATOM 812 C C . GLU A 1 98 ? 2.224 -10.967 11.624 1.00 81.94 98 GLU A C 1
ATOM 814 O O . GLU A 1 98 ? 2.001 -10.293 12.631 1.00 81.94 98 GLU A O 1
ATOM 819 N N . ASP A 1 99 ? 3.147 -10.618 10.727 1.00 87.00 99 ASP A N 1
ATOM 820 C CA . ASP A 1 99 ? 4.057 -9.485 10.920 1.00 87.00 99 ASP A CA 1
ATOM 821 C C . ASP A 1 99 ? 3.301 -8.149 10.972 1.00 87.00 99 ASP A C 1
ATOM 823 O O . ASP A 1 99 ? 3.622 -7.266 11.771 1.00 87.00 99 ASP A O 1
ATOM 827 N N . MET A 1 100 ? 2.229 -8.000 10.183 1.00 88.00 100 MET A N 1
ATOM 828 C CA . MET A 1 100 ? 1.321 -6.856 10.291 1.00 88.00 100 MET A CA 1
ATOM 829 C C . MET A 1 100 ? 0.633 -6.795 11.659 1.00 88.00 100 MET A C 1
ATOM 831 O O . MET A 1 100 ? 0.510 -5.707 12.223 1.00 88.00 100 MET A O 1
ATOM 835 N N . ALA A 1 101 ? 0.177 -7.926 12.202 1.00 82.06 101 ALA A N 1
ATOM 836 C CA . ALA A 1 101 ? -0.453 -7.973 13.517 1.00 82.06 101 ALA A CA 1
ATOM 837 C C . ALA A 1 101 ? 0.540 -7.583 14.622 1.00 82.06 101 ALA A C 1
ATOM 839 O O . ALA A 1 101 ? 0.193 -6.776 15.486 1.00 82.06 101 ALA A O 1
ATOM 840 N N . GLU A 1 102 ? 1.778 -8.080 14.562 1.00 78.75 102 GLU A N 1
ATOM 841 C CA . GLU A 1 102 ? 2.848 -7.711 15.497 1.00 78.75 102 GLU A CA 1
ATOM 842 C C . GLU A 1 102 ? 3.206 -6.226 15.395 1.00 78.75 102 GLU A C 1
ATOM 844 O O . GLU A 1 102 ? 3.267 -5.522 16.409 1.00 78.75 102 GLU A O 1
ATOM 849 N N . PHE A 1 103 ? 3.360 -5.716 14.172 1.00 85.00 103 PHE A N 1
ATOM 850 C CA . PHE A 1 103 ? 3.617 -4.305 13.916 1.00 85.00 103 PHE A CA 1
ATOM 851 C C . PHE A 1 103 ? 2.522 -3.412 14.514 1.00 85.00 103 PHE A C 1
ATOM 853 O O . PHE A 1 103 ? 2.817 -2.465 15.249 1.00 85.00 103 PHE A O 1
ATOM 860 N N . ILE A 1 104 ? 1.254 -3.735 14.250 1.00 81.75 104 ILE A N 1
ATOM 861 C CA . ILE A 1 104 ? 0.111 -2.996 14.786 1.00 81.75 104 ILE A CA 1
ATOM 862 C C . ILE A 1 104 ? 0.101 -3.052 16.316 1.00 81.75 104 ILE A C 1
ATOM 864 O O . ILE A 1 104 ? -0.100 -2.030 16.976 1.00 81.75 104 ILE A O 1
ATOM 868 N N . ALA A 1 105 ? 0.317 -4.236 16.886 1.00 70.94 105 ALA A N 1
ATOM 869 C CA . ALA A 1 105 ? 0.261 -4.427 18.324 1.00 70.94 105 ALA A CA 1
ATOM 870 C C . ALA A 1 105 ? 1.398 -3.701 19.056 1.00 70.94 105 ALA A C 1
ATOM 872 O O . ALA A 1 105 ? 1.186 -3.208 20.162 1.00 70.94 105 ALA A O 1
ATOM 873 N N . SER A 1 106 ? 2.561 -3.535 18.415 1.00 70.62 106 SER A N 1
ATOM 874 C CA . SER A 1 106 ? 3.661 -2.705 18.929 1.00 70.62 106 SER A CA 1
ATOM 875 C C . SER A 1 106 ? 3.319 -1.209 19.017 1.00 70.62 106 SER A C 1
ATOM 877 O O . SER A 1 106 ? 4.131 -0.402 19.468 1.00 70.62 106 SER A O 1
ATOM 879 N N . GLY A 1 107 ? 2.121 -0.817 18.571 1.00 70.75 107 GLY A N 1
ATOM 880 C CA . GLY A 1 107 ? 1.655 0.557 18.622 1.00 70.75 107 GLY A CA 1
ATOM 881 C C . GLY A 1 107 ? 2.360 1.443 17.607 1.00 70.75 107 GLY A C 1
ATOM 882 O O . GLY A 1 107 ? 2.433 2.645 17.821 1.00 70.75 107 GLY A O 1
ATOM 883 N N . LYS A 1 108 ? 2.883 0.895 16.509 1.00 83.06 108 LYS A N 1
ATOM 884 C CA . LYS A 1 108 ? 3.444 1.679 15.402 1.00 83.06 108 LYS A CA 1
ATOM 885 C C . LYS A 1 108 ? 2.351 2.038 14.395 1.00 83.06 108 LYS A C 1
ATOM 887 O O . LYS A 1 108 ? 1.284 1.430 14.357 1.00 83.06 108 LYS A O 1
ATOM 892 N N . THR A 1 109 ? 2.572 3.100 13.624 1.00 88.62 109 THR A N 1
ATOM 893 C CA . THR A 1 109 ? 1.565 3.659 12.698 1.00 88.62 109 THR A CA 1
ATOM 894 C C . THR A 1 109 ? 2.005 3.712 11.257 1.00 88.62 109 THR A C 1
ATOM 896 O O . THR A 1 109 ? 1.144 3.841 10.402 1.00 88.62 109 THR A O 1
ATOM 899 N N . GLU A 1 110 ? 3.295 3.595 10.965 1.00 93.19 110 GLU A N 1
ATOM 900 C CA . GLU A 1 110 ? 3.789 3.574 9.594 1.00 93.19 110 GLU A CA 1
ATOM 901 C C . GLU A 1 110 ? 4.867 2.512 9.417 1.00 93.19 110 GLU A C 1
ATOM 903 O O . GLU A 1 110 ? 5.868 2.509 10.136 1.00 93.19 110 GLU A O 1
ATOM 908 N N . GLY A 1 111 ? 4.650 1.610 8.466 1.00 93.62 111 GLY A N 1
ATOM 909 C CA . GLY A 1 111 ? 5.597 0.553 8.140 1.00 93.62 111 GLY A CA 1
ATOM 910 C C . GLY A 1 111 ? 5.558 0.192 6.662 1.00 93.62 111 GLY A C 1
ATOM 911 O O . GLY A 1 111 ? 4.669 0.619 5.923 1.00 93.62 111 GLY A O 1
ATOM 912 N N . THR A 1 112 ? 6.552 -0.568 6.216 1.00 93.62 112 THR A N 1
ATOM 913 C CA . THR A 1 112 ? 6.744 -0.960 4.820 1.00 93.62 112 THR A CA 1
ATOM 914 C C . THR A 1 112 ? 6.721 -2.471 4.662 1.00 93.62 112 THR A C 1
ATOM 916 O O . THR A 1 112 ? 7.441 -3.192 5.345 1.00 93.62 112 THR A O 1
ATOM 919 N N . ILE A 1 113 ? 5.944 -2.932 3.690 1.00 92.75 113 ILE A N 1
ATOM 920 C CA . ILE A 1 113 ? 5.961 -4.287 3.158 1.00 92.75 113 ILE A CA 1
ATOM 921 C C . ILE A 1 113 ? 6.680 -4.244 1.805 1.00 92.75 113 ILE A C 1
ATOM 923 O O . ILE A 1 113 ? 6.193 -3.668 0.823 1.00 92.75 113 ILE A O 1
ATOM 927 N N . LYS A 1 114 ? 7.870 -4.841 1.761 1.00 91.44 114 LYS A N 1
ATOM 928 C CA . LYS A 1 114 ? 8.694 -4.954 0.561 1.00 91.44 114 LYS A CA 1
ATOM 929 C C . LYS A 1 114 ? 8.422 -6.273 -0.135 1.00 91.44 114 LYS A C 1
ATOM 931 O O . LYS A 1 114 ? 8.712 -7.340 0.394 1.00 91.44 114 LYS A O 1
ATOM 936 N N . LEU A 1 115 ? 7.868 -6.189 -1.334 1.00 89.31 115 LEU A N 1
ATOM 937 C CA . LEU A 1 115 ? 7.500 -7.352 -2.127 1.00 89.31 115 LEU A CA 1
ATOM 938 C C . LEU A 1 115 ? 7.871 -7.123 -3.595 1.00 89.31 115 LEU A C 1
ATOM 940 O O . LEU A 1 115 ? 7.593 -6.030 -4.116 1.00 89.31 115 LEU A O 1
ATOM 944 N N . PRO A 1 116 ? 8.411 -8.137 -4.296 1.00 85.75 116 PRO A N 1
ATOM 945 C CA . PRO A 1 116 ? 8.641 -8.056 -5.731 1.00 85.75 116 PRO A CA 1
ATOM 946 C C . PRO A 1 116 ? 7.344 -7.754 -6.490 1.00 85.75 116 PRO A C 1
ATOM 948 O O . PRO A 1 116 ? 6.230 -7.988 -6.010 1.00 85.75 116 PRO A O 1
ATOM 951 N N . THR A 1 117 ? 7.456 -7.215 -7.699 1.00 82.62 117 THR A N 1
ATOM 952 C CA . THR A 1 117 ? 6.292 -7.112 -8.584 1.00 82.62 117 THR A CA 1
ATOM 953 C C . THR A 1 117 ? 5.839 -8.516 -9.002 1.00 82.62 117 THR A C 1
ATOM 955 O O . THR A 1 117 ? 6.640 -9.438 -9.101 1.00 82.62 117 THR A O 1
ATOM 958 N N . GLY A 1 118 ? 4.533 -8.704 -9.204 1.00 75.56 118 GLY A N 1
ATOM 959 C CA . GLY A 1 118 ? 3.972 -9.989 -9.644 1.00 75.56 118 GLY A CA 1
ATOM 960 C C . GLY A 1 118 ? 3.541 -10.953 -8.531 1.00 75.56 118 GLY A C 1
ATOM 961 O O . GLY A 1 118 ? 2.687 -11.789 -8.792 1.00 75.56 118 GLY A O 1
ATOM 962 N N . VAL A 1 119 ? 3.979 -10.781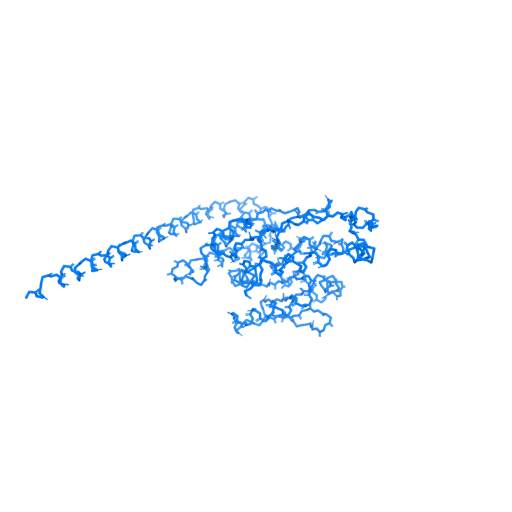 -7.276 1.00 77.62 119 VAL A N 1
ATOM 963 C CA . VAL A 1 119 ? 3.610 -11.691 -6.159 1.00 77.62 119 VAL A CA 1
ATOM 964 C C . VAL A 1 119 ? 2.180 -11.508 -5.614 1.00 77.62 119 VAL A C 1
ATOM 966 O O . VAL A 1 119 ? 1.808 -12.114 -4.615 1.00 77.62 119 VAL A O 1
ATOM 969 N N . GLY A 1 120 ? 1.358 -10.664 -6.250 1.00 74.50 120 GLY A N 1
ATOM 970 C CA . GLY A 1 120 ? -0.059 -10.510 -5.893 1.00 74.50 120 GLY A CA 1
ATOM 971 C C . GLY A 1 120 ? -0.384 -9.428 -4.855 1.00 74.50 120 GLY A C 1
ATOM 972 O O . GLY A 1 120 ? -1.369 -9.568 -4.134 1.00 74.50 120 GLY A O 1
ATOM 973 N N . LYS A 1 121 ? 0.373 -8.318 -4.803 1.00 82.50 121 LYS A N 1
ATOM 974 C CA . LYS A 1 121 ? 0.112 -7.163 -3.904 1.00 82.50 121 LYS A CA 1
ATOM 975 C C . LYS A 1 121 ? -1.353 -6.708 -3.878 1.00 82.50 121 LYS A C 1
ATOM 977 O O . LYS A 1 121 ? -1.877 -6.393 -2.818 1.00 82.50 121 LYS A O 1
ATOM 982 N N . THR A 1 122 ? -2.036 -6.721 -5.024 1.00 76.25 122 THR A N 1
ATOM 983 C CA . THR A 1 122 ? -3.448 -6.314 -5.094 1.00 76.25 122 THR A CA 1
ATOM 984 C C . THR A 1 122 ? -4.362 -7.183 -4.227 1.00 76.25 122 THR A C 1
ATOM 986 O O . THR A 1 122 ? -5.251 -6.652 -3.569 1.00 76.25 122 THR A O 1
ATOM 989 N N . ILE A 1 123 ? -4.127 -8.501 -4.188 1.00 78.56 123 ILE A N 1
ATOM 990 C CA . ILE A 1 123 ? -4.885 -9.422 -3.327 1.00 78.56 123 ILE A CA 1
ATOM 991 C C . ILE A 1 123 ? -4.547 -9.142 -1.862 1.00 78.56 123 ILE A C 1
ATOM 993 O O . ILE A 1 123 ? -5.444 -9.097 -1.029 1.00 78.56 123 ILE A O 1
ATOM 997 N N . LEU A 1 124 ? -3.278 -8.854 -1.555 1.00 82.62 124 LEU A N 1
ATOM 998 C CA . LEU A 1 124 ? -2.876 -8.472 -0.201 1.00 82.62 124 LEU A CA 1
ATOM 999 C C . LEU A 1 124 ? -3.592 -7.205 0.285 1.00 82.62 124 LEU A C 1
ATOM 1001 O O . LEU A 1 124 ? -4.016 -7.185 1.431 1.00 82.62 124 LEU A O 1
ATOM 1005 N N . PHE A 1 125 ? -3.798 -6.182 -0.555 1.00 81.88 125 PHE A N 1
ATOM 1006 C CA . PHE A 1 125 ? -4.585 -5.002 -0.157 1.00 81.88 125 PHE A CA 1
ATOM 1007 C C . PHE A 1 125 ? -6.014 -5.366 0.230 1.00 81.88 125 PHE A C 1
ATOM 1009 O O . PHE A 1 125 ? -6.530 -4.879 1.236 1.00 81.88 125 PHE A O 1
ATOM 1016 N N . LEU A 1 126 ? -6.656 -6.201 -0.587 1.00 79.19 126 LEU A N 1
ATOM 1017 C CA . LEU A 1 126 ? -8.030 -6.624 -0.366 1.00 79.19 126 LEU A CA 1
ATOM 1018 C C . LEU A 1 126 ? -8.146 -7.411 0.937 1.00 79.19 126 LEU A C 1
ATOM 1020 O O . LEU A 1 126 ? -8.953 -7.073 1.799 1.00 79.19 126 LEU A O 1
ATOM 1024 N N . GLU A 1 127 ? -7.310 -8.430 1.085 1.00 83.69 127 GLU A N 1
ATOM 1025 C CA . GLU A 1 127 ? -7.331 -9.319 2.237 1.00 83.69 127 GLU A CA 1
ATOM 1026 C C . GLU A 1 127 ? -6.888 -8.590 3.514 1.00 83.69 127 GLU A C 1
ATOM 1028 O O . GLU A 1 127 ? -7.516 -8.758 4.551 1.00 83.69 127 GLU A O 1
ATOM 1033 N N . ALA A 1 128 ? -5.924 -7.664 3.450 1.00 86.00 128 ALA A N 1
ATOM 1034 C CA . ALA A 1 128 ? -5.567 -6.794 4.576 1.00 86.00 128 ALA A CA 1
ATOM 1035 C C . ALA A 1 128 ? -6.685 -5.820 4.960 1.00 86.00 128 ALA A C 1
ATOM 1037 O O . ALA A 1 128 ? -6.941 -5.619 6.148 1.00 86.00 128 ALA A O 1
ATOM 1038 N N . SER A 1 129 ? -7.389 -5.246 3.983 1.00 85.25 129 SER A N 1
ATOM 1039 C CA . SER A 1 129 ? -8.546 -4.387 4.248 1.00 85.25 129 SER A CA 1
ATOM 1040 C C . SER A 1 129 ? -9.689 -5.169 4.907 1.00 85.25 129 SER A C 1
ATOM 1042 O O . SER A 1 129 ? -10.254 -4.696 5.895 1.00 85.25 129 SER A O 1
ATOM 1044 N N . LYS A 1 130 ? -9.964 -6.398 4.442 1.00 83.19 130 LYS A N 1
ATOM 1045 C CA . LYS A 1 130 ? -10.928 -7.326 5.059 1.00 83.19 130 LYS A CA 1
ATOM 1046 C C . LYS A 1 130 ? -10.505 -7.738 6.469 1.00 83.19 130 LYS A C 1
ATOM 1048 O O . LYS A 1 130 ? -11.308 -7.641 7.391 1.00 83.19 130 LYS A O 1
ATOM 1053 N N . ALA A 1 131 ? -9.250 -8.149 6.641 1.00 83.75 131 ALA A N 1
ATOM 1054 C CA . ALA A 1 131 ? -8.707 -8.626 7.908 1.00 83.75 131 ALA A CA 1
ATOM 1055 C C . ALA A 1 131 ? -8.719 -7.541 8.983 1.00 83.75 131 ALA A C 1
ATOM 1057 O O . ALA A 1 131 ? -9.046 -7.811 10.129 1.00 83.75 131 ALA A O 1
ATOM 1058 N N . ILE A 1 132 ? -8.387 -6.299 8.625 1.00 85.19 132 ILE A N 1
ATOM 1059 C CA . ILE A 1 132 ? -8.402 -5.173 9.564 1.00 85.19 132 ILE A CA 1
ATOM 1060 C C . ILE A 1 132 ? -9.832 -4.643 9.755 1.00 85.19 132 ILE A C 1
ATOM 1062 O O . ILE A 1 132 ? -10.167 -4.155 10.836 1.00 85.19 132 ILE A O 1
ATOM 1066 N N . ASN A 1 133 ? -10.684 -4.774 8.734 1.00 86.94 133 ASN A N 1
ATOM 1067 C CA . ASN A 1 133 ? -12.080 -4.347 8.694 1.00 86.94 133 ASN A CA 1
ATOM 1068 C C . ASN A 1 133 ? -12.278 -2.899 9.181 1.00 86.94 133 ASN A C 1
ATOM 1070 O O . ASN A 1 133 ? -12.927 -2.637 10.197 1.00 86.94 133 ASN A O 1
ATOM 1074 N N . GLN A 1 134 ? -11.660 -1.951 8.475 1.00 88.75 134 GLN A N 1
ATOM 1075 C CA . GLN A 1 134 ? -11.729 -0.517 8.767 1.00 88.75 134 GLN A CA 1
ATOM 1076 C C . GLN A 1 134 ? -11.859 0.306 7.482 1.00 88.75 134 GLN A C 1
ATOM 1078 O O . GLN A 1 134 ? -11.608 -0.188 6.379 1.00 88.75 134 GLN A O 1
ATOM 1083 N N . ARG A 1 135 ? -12.195 1.594 7.627 1.00 92.19 135 ARG A N 1
ATOM 1084 C CA . ARG A 1 135 ? -12.218 2.542 6.510 1.00 92.19 135 ARG A CA 1
ATOM 1085 C C . ARG A 1 135 ? -10.822 2.653 5.892 1.00 92.19 135 ARG A C 1
ATOM 1087 O O . ARG A 1 135 ? -9.892 3.150 6.527 1.00 92.19 135 ARG A O 1
ATOM 1094 N N . THR A 1 136 ? -10.684 2.176 4.659 1.00 93.69 136 THR A N 1
ATOM 1095 C CA . THR A 1 136 ? -9.400 1.980 3.980 1.00 93.69 136 THR A CA 1
ATOM 1096 C C . THR A 1 136 ? -9.286 2.885 2.758 1.00 93.69 136 THR A C 1
ATOM 1098 O O . THR A 1 136 ? -10.162 2.889 1.889 1.00 93.69 136 THR A O 1
ATOM 1101 N N . LEU A 1 137 ? -8.184 3.627 2.667 1.00 96.00 137 LEU A N 1
ATOM 1102 C CA . LEU A 1 137 ? -7.789 4.373 1.477 1.00 96.00 137 LEU A CA 1
ATOM 1103 C C . LEU A 1 137 ? -6.614 3.670 0.797 1.00 96.00 137 LEU A C 1
ATOM 1105 O O . LEU A 1 137 ? -5.557 3.518 1.398 1.00 96.00 137 LEU A O 1
ATOM 1109 N N . ILE A 1 138 ? -6.776 3.279 -0.463 1.00 95.12 138 ILE A N 1
ATOM 1110 C CA . ILE A 1 138 ? -5.703 2.712 -1.285 1.00 95.12 138 ILE A CA 1
ATOM 1111 C C . ILE A 1 138 ? -5.237 3.788 -2.265 1.00 95.12 138 ILE A C 1
ATOM 1113 O O . ILE A 1 138 ? -6.037 4.332 -3.025 1.00 95.12 138 ILE A O 1
ATOM 1117 N N . VAL A 1 139 ? -3.945 4.100 -2.256 1.00 95.56 139 VAL A N 1
ATOM 1118 C CA . VAL A 1 139 ? -3.333 5.118 -3.112 1.00 95.56 139 VAL A CA 1
ATOM 1119 C C . VAL A 1 139 ? -2.373 4.442 -4.080 1.00 95.56 139 VAL A C 1
ATOM 1121 O O . VAL A 1 139 ? -1.404 3.822 -3.656 1.00 95.56 139 VAL A O 1
ATOM 1124 N N . VAL A 1 140 ? -2.635 4.579 -5.379 1.00 94.25 140 VAL A N 1
ATOM 1125 C CA . VAL A 1 140 ? -1.844 3.963 -6.458 1.00 94.25 140 VAL A CA 1
ATOM 1126 C C . VAL A 1 140 ? -1.211 5.026 -7.371 1.00 94.25 140 VAL A C 1
ATOM 1128 O O . VAL A 1 140 ? -1.658 6.179 -7.391 1.00 94.25 140 VAL A O 1
ATOM 1131 N N . PRO A 1 141 ? -0.174 4.711 -8.167 1.00 91.12 141 PRO A N 1
ATOM 1132 C CA . PRO A 1 141 ? 0.535 5.759 -8.899 1.00 91.12 141 PRO A CA 1
ATOM 1133 C C . PRO A 1 141 ? -0.145 6.224 -10.191 1.00 91.12 141 PRO A C 1
ATOM 1135 O O . PRO A 1 141 ? 0.105 7.350 -10.619 1.00 91.12 141 PRO A O 1
ATOM 1138 N N . THR A 1 142 ? -1.008 5.421 -10.822 1.00 91.62 142 THR A N 1
ATOM 1139 C CA . THR A 1 142 ? -1.642 5.781 -12.105 1.00 91.62 142 THR A CA 1
ATOM 1140 C C . THR A 1 142 ? -3.122 5.414 -12.147 1.00 91.62 142 THR A C 1
ATOM 1142 O O . THR A 1 142 ? -3.570 4.522 -11.433 1.00 91.62 142 THR A O 1
ATOM 1145 N N . ASN A 1 143 ? -3.890 6.076 -13.023 1.00 91.75 143 ASN A N 1
ATOM 1146 C CA . ASN A 1 143 ? -5.303 5.733 -13.232 1.00 91.75 143 ASN A CA 1
ATOM 1147 C C . ASN A 1 143 ? -5.473 4.313 -13.799 1.00 91.75 143 ASN A C 1
ATOM 1149 O O . ASN A 1 143 ? -6.428 3.642 -13.447 1.00 91.75 143 ASN A O 1
ATOM 1153 N N . ILE A 1 144 ? -4.520 3.826 -14.603 1.00 91.88 144 ILE A N 1
ATOM 1154 C CA . ILE A 1 144 ? -4.541 2.444 -15.110 1.00 91.88 144 ILE A CA 1
ATOM 1155 C C . ILE A 1 144 ? -4.464 1.449 -13.945 1.00 91.88 144 ILE A C 1
ATOM 1157 O O . ILE A 1 144 ? -5.241 0.502 -13.895 1.00 91.88 144 ILE A O 1
ATOM 1161 N N . LEU A 1 145 ? -3.557 1.672 -12.986 1.00 90.50 145 LEU A N 1
ATOM 1162 C CA . LEU A 1 145 ? -3.451 0.814 -11.802 1.00 90.50 145 LEU A CA 1
ATOM 1163 C C . LEU A 1 145 ? -4.655 0.962 -10.871 1.00 90.50 145 LEU A C 1
ATOM 1165 O O . LEU A 1 145 ? -5.023 -0.004 -10.208 1.00 90.50 145 LEU A O 1
ATOM 1169 N N . LEU A 1 146 ? -5.283 2.140 -10.835 1.00 92.81 146 LEU A N 1
ATOM 1170 C CA . LEU A 1 146 ? -6.533 2.352 -10.106 1.00 92.81 146 LEU A CA 1
ATOM 1171 C C . LEU A 1 146 ? -7.629 1.461 -10.683 1.00 92.81 146 LEU A C 1
ATOM 1173 O O . LEU A 1 146 ? -8.202 0.668 -9.941 1.00 92.81 146 LEU A O 1
ATOM 1177 N N . ASP A 1 147 ? -7.857 1.534 -11.995 1.00 91.12 147 ASP A N 1
ATOM 1178 C CA . ASP A 1 147 ? -8.877 0.736 -12.677 1.00 91.12 147 ASP A CA 1
ATOM 1179 C C . ASP A 1 147 ? -8.589 -0.770 -12.515 1.00 91.12 147 ASP A C 1
ATOM 1181 O O . ASP A 1 147 ? -9.478 -1.545 -12.170 1.00 91.12 147 ASP A O 1
ATOM 1185 N N . GLN A 1 148 ? -7.325 -1.192 -12.650 1.00 89.44 148 GLN A N 1
ATOM 1186 C CA . GLN A 1 148 ? -6.912 -2.581 -12.406 1.00 89.44 148 GLN A CA 1
ATOM 1187 C C . GLN A 1 148 ? -7.146 -3.036 -10.960 1.00 89.44 148 GLN A C 1
ATOM 1189 O O . GLN A 1 148 ? -7.546 -4.178 -10.736 1.00 89.44 148 GLN A O 1
ATOM 1194 N N . THR A 1 149 ? -6.885 -2.169 -9.980 1.00 88.94 149 THR A N 1
ATOM 1195 C CA . THR A 1 149 ? -7.089 -2.474 -8.558 1.00 88.94 149 THR A CA 1
ATOM 1196 C C . THR A 1 149 ? -8.572 -2.646 -8.258 1.00 88.94 149 THR A C 1
ATOM 1198 O O . THR A 1 149 ? -8.947 -3.625 -7.621 1.00 88.94 149 THR A O 1
ATOM 1201 N N . VAL A 1 150 ? -9.420 -1.745 -8.760 1.00 89.38 150 VAL A N 1
ATOM 1202 C CA . VAL A 1 150 ? -10.879 -1.817 -8.589 1.00 89.38 150 VAL A CA 1
ATOM 1203 C C . VAL A 1 150 ? -11.439 -3.086 -9.226 1.00 89.38 150 VAL A C 1
ATOM 1205 O O . VAL A 1 150 ? -12.137 -3.835 -8.547 1.00 89.38 150 VAL A O 1
ATOM 1208 N N . ASN A 1 151 ? -11.067 -3.371 -10.478 1.00 88.25 151 ASN A N 1
ATOM 1209 C CA . ASN A 1 151 ? -11.539 -4.556 -11.194 1.00 88.25 151 ASN A CA 1
ATOM 1210 C C . ASN A 1 151 ? -11.148 -5.849 -10.469 1.00 88.25 151 ASN A C 1
ATOM 1212 O O . ASN A 1 151 ? -11.988 -6.721 -10.278 1.00 88.25 151 ASN A O 1
ATOM 1216 N N . LYS A 1 152 ? -9.896 -5.952 -10.002 1.00 84.69 152 LYS A N 1
ATOM 1217 C CA . LYS A 1 152 ? -9.449 -7.113 -9.219 1.00 84.69 152 LYS A CA 1
ATOM 1218 C C . LYS A 1 152 ? -10.221 -7.248 -7.913 1.00 84.69 152 LYS A C 1
ATOM 1220 O O . LYS A 1 152 ? -10.623 -8.348 -7.565 1.00 84.69 152 LYS A O 1
ATOM 1225 N N . ILE A 1 153 ? -10.442 -6.156 -7.178 1.00 82.12 153 ILE A N 1
ATOM 1226 C CA . ILE A 1 153 ? -11.208 -6.236 -5.928 1.00 82.12 153 ILE A CA 1
ATOM 1227 C C . ILE A 1 153 ? -12.625 -6.759 -6.195 1.00 82.12 153 ILE A C 1
ATOM 1229 O O . ILE A 1 153 ? -13.088 -7.628 -5.463 1.00 82.12 153 ILE A O 1
ATOM 1233 N N . GLN A 1 154 ? -13.279 -6.271 -7.248 1.00 82.25 154 GLN A N 1
ATOM 1234 C CA . GLN A 1 154 ? -14.623 -6.710 -7.627 1.00 82.25 154 GLN A CA 1
ATOM 1235 C C . GLN A 1 154 ? -14.656 -8.172 -8.093 1.00 82.25 154 GLN A C 1
ATOM 1237 O O . GLN A 1 154 ? -15.608 -8.880 -7.786 1.00 82.25 154 GLN A O 1
ATOM 1242 N N . GLU A 1 155 ? -13.611 -8.647 -8.777 1.00 81.81 155 GLU A N 1
ATOM 1243 C CA . GLU A 1 155 ? -13.472 -10.050 -9.189 1.00 81.81 155 GLU A CA 1
ATOM 1244 C C . GLU A 1 155 ? -13.348 -10.999 -7.985 1.00 81.81 155 GLU A C 1
ATOM 1246 O O . GLU A 1 155 ? -13.990 -12.046 -7.951 1.00 81.81 155 GLU A O 1
ATOM 1251 N N . PHE A 1 156 ? -12.556 -10.624 -6.975 1.00 72.75 156 PHE A N 1
ATOM 1252 C CA . PHE A 1 156 ? -12.324 -11.450 -5.783 1.00 72.75 156 PHE A CA 1
ATOM 1253 C C . PHE A 1 156 ? -13.376 -11.268 -4.680 1.00 72.75 156 PHE A C 1
ATOM 1255 O O . PHE A 1 156 ? -13.429 -12.072 -3.748 1.00 72.75 156 PHE A O 1
ATOM 1262 N N . ASN A 1 157 ? -14.179 -10.203 -4.725 1.00 71.75 157 ASN A N 1
ATOM 1263 C CA . ASN A 1 157 ? -15.262 -9.981 -3.776 1.00 71.75 157 ASN A CA 1
ATOM 1264 C C . ASN A 1 157 ? -16.378 -9.108 -4.370 1.00 71.75 157 ASN A C 1
ATOM 1266 O O . ASN A 1 157 ? -16.341 -7.879 -4.266 1.00 71.75 157 ASN A O 1
ATOM 1270 N N . LEU A 1 158 ? -17.393 -9.762 -4.938 1.00 63.44 158 LEU A N 1
ATOM 1271 C CA . LEU A 1 158 ? -18.533 -9.107 -5.589 1.00 63.44 158 LEU A CA 1
ATOM 1272 C C . LEU A 1 158 ? -19.342 -8.208 -4.639 1.00 63.44 158 LEU A C 1
ATOM 1274 O O . LEU A 1 158 ? -19.923 -7.221 -5.085 1.00 63.44 158 LEU A O 1
ATOM 1278 N N . ASP A 1 159 ? -19.339 -8.509 -3.338 1.00 67.69 159 ASP A N 1
ATOM 1279 C CA . ASP A 1 159 ? -20.126 -7.780 -2.337 1.00 67.69 159 ASP A CA 1
ATOM 1280 C C . ASP A 1 159 ? -19.417 -6.519 -1.808 1.00 67.69 159 ASP A C 1
ATOM 1282 O O . ASP A 1 159 ? -19.995 -5.736 -1.047 1.00 67.69 159 ASP A O 1
ATOM 1286 N N . LEU A 1 160 ? -18.150 -6.299 -2.180 1.00 71.81 160 LEU A N 1
ATOM 1287 C CA . LEU A 1 160 ? -17.358 -5.190 -1.656 1.00 71.81 160 LEU A CA 1
ATOM 1288 C C . LEU A 1 160 ? -17.547 -3.932 -2.514 1.00 71.81 160 LEU A C 1
ATOM 1290 O O . LEU A 1 160 ? -16.980 -3.785 -3.596 1.00 71.81 160 LEU A O 1
ATOM 1294 N N . GLU A 1 161 ? -18.323 -2.978 -1.998 1.00 78.94 161 GLU A N 1
ATOM 1295 C CA . GLU A 1 161 ? -18.505 -1.666 -2.627 1.00 78.94 161 GLU A CA 1
ATOM 1296 C C . GLU A 1 161 ? -17.225 -0.817 -2.525 1.00 78.94 161 GLU A C 1
ATOM 1298 O O . GLU A 1 161 ? -16.970 -0.142 -1.516 1.00 78.94 161 GLU A O 1
ATOM 1303 N N . VAL A 1 162 ? -16.424 -0.837 -3.593 1.00 87.00 162 VAL A N 1
ATOM 1304 C CA . VAL A 1 162 ? -15.201 -0.035 -3.734 1.00 87.00 162 VAL A CA 1
ATOM 1305 C C . VAL A 1 162 ? -15.506 1.329 -4.346 1.00 87.00 162 VAL A C 1
ATOM 1307 O O . VAL A 1 162 ? -16.040 1.437 -5.448 1.00 87.00 162 VAL A O 1
ATOM 1310 N N . GLY A 1 163 ? -15.105 2.390 -3.648 1.00 91.62 163 GLY A N 1
ATOM 1311 C CA . GLY A 1 163 ? -15.151 3.754 -4.165 1.00 91.62 163 GLY A CA 1
ATOM 1312 C C . GLY A 1 163 ? -13.946 4.102 -5.026 1.00 91.62 163 GLY A C 1
ATOM 1313 O O . GLY A 1 163 ? -12.848 3.584 -4.823 1.00 91.62 163 GLY A O 1
ATOM 1314 N N . THR A 1 164 ? -14.129 5.053 -5.935 1.00 93.62 164 THR A N 1
ATOM 1315 C CA . THR A 1 164 ? -13.056 5.645 -6.734 1.00 93.62 164 THR A CA 1
ATOM 1316 C C . THR A 1 164 ? -13.074 7.158 -6.609 1.00 93.62 164 THR A C 1
ATOM 1318 O O . THR A 1 164 ? -14.091 7.811 -6.848 1.00 93.62 164 THR A O 1
ATOM 1321 N N . VAL A 1 165 ? -11.922 7.729 -6.260 1.00 92.06 165 VAL A N 1
ATOM 1322 C CA . VAL A 1 165 ? -11.752 9.178 -6.164 1.00 92.06 165 VAL A CA 1
ATOM 1323 C C . VAL A 1 165 ? -10.606 9.613 -7.068 1.00 92.06 165 VAL A C 1
ATOM 1325 O O . VAL A 1 165 ? -9.434 9.382 -6.778 1.00 92.06 165 VAL A O 1
ATOM 1328 N N . ASN A 1 166 ? -10.936 10.257 -8.181 1.00 89.75 166 ASN A N 1
ATOM 1329 C CA . ASN A 1 166 ? -9.999 10.866 -9.118 1.00 89.75 166 ASN A CA 1
ATOM 1330 C C . ASN A 1 166 ? -10.639 12.103 -9.782 1.00 89.75 166 ASN A C 1
ATOM 1332 O O . ASN A 1 166 ? -11.595 12.684 -9.268 1.00 89.75 166 ASN A O 1
ATOM 1336 N N . SER A 1 167 ? -10.096 12.573 -10.905 1.00 82.62 167 SER A N 1
ATOM 1337 C CA . SER A 1 167 ? -10.689 13.702 -11.636 1.00 82.62 167 SER A CA 1
ATOM 1338 C C . SER A 1 167 ? -12.030 13.373 -12.306 1.00 82.62 167 SER A C 1
ATOM 1340 O O . SER A 1 167 ? -12.797 14.293 -12.576 1.00 82.62 167 SER A O 1
ATOM 1342 N N . ARG A 1 168 ? -12.312 12.090 -12.570 1.00 84.81 168 ARG A N 1
ATOM 1343 C CA . ARG A 1 168 ? -13.491 11.594 -13.300 1.00 84.81 168 ARG A CA 1
ATOM 1344 C C . ARG A 1 168 ? -14.613 11.114 -12.374 1.00 84.81 168 ARG A C 1
ATOM 1346 O O . ARG A 1 168 ? -15.776 11.236 -12.731 1.00 84.81 168 ARG A O 1
ATOM 1353 N N . SER A 1 169 ? -14.267 10.580 -11.205 1.00 88.19 169 SER A N 1
ATOM 1354 C CA . SER A 1 169 ? -15.183 9.975 -10.233 1.00 88.19 169 SER A CA 1
ATOM 1355 C C . SER A 1 169 ? -14.861 10.461 -8.821 1.00 88.19 169 SER A C 1
ATOM 1357 O O . SER A 1 169 ? -13.697 10.680 -8.489 1.00 88.19 169 SER A O 1
ATOM 1359 N N . LYS A 1 170 ? -15.888 10.652 -7.990 1.00 91.00 170 LYS A N 1
ATOM 1360 C CA . LYS A 1 170 ? -15.765 11.058 -6.578 1.00 91.00 170 LYS A CA 1
ATOM 1361 C C . LYS A 1 170 ? -16.684 10.209 -5.703 1.00 91.00 170 LYS A C 1
ATOM 1363 O O . LYS A 1 170 ? -17.446 10.729 -4.892 1.00 91.00 170 LYS A O 1
ATOM 1368 N N . THR A 1 171 ? -16.640 8.904 -5.922 1.00 92.00 171 THR A N 1
ATOM 1369 C CA . THR A 1 171 ? -17.4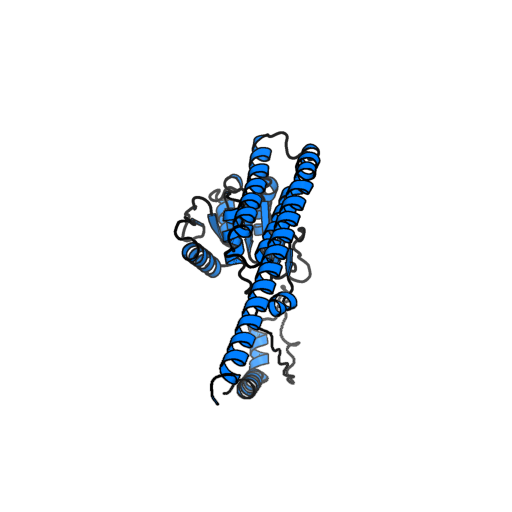68 7.943 -5.199 1.00 92.00 171 THR A CA 1
ATOM 1370 C C . THR A 1 171 ? -16.659 7.362 -4.054 1.00 92.00 171 THR A C 1
ATOM 1372 O O . THR A 1 171 ? -15.571 6.833 -4.266 1.00 92.00 171 THR A O 1
ATOM 1375 N N . PHE A 1 172 ? -17.191 7.434 -2.840 1.00 90.12 172 PHE A N 1
ATOM 1376 C CA . PHE A 1 172 ? -16.586 6.805 -1.670 1.00 90.12 172 PHE A CA 1
ATOM 1377 C C . PHE A 1 172 ? -17.234 5.446 -1.438 1.00 90.12 172 PHE A C 1
ATOM 1379 O O . PHE A 1 172 ? -18.458 5.342 -1.403 1.00 90.12 172 PHE A O 1
ATOM 1386 N N . GLY A 1 173 ? -16.412 4.412 -1.278 1.00 85.19 173 GLY A N 1
ATOM 1387 C CA . GLY A 1 173 ? -16.901 3.075 -0.956 1.00 85.19 173 GLY A CA 1
ATOM 1388 C C . GLY A 1 173 ? -17.322 3.002 0.505 1.00 85.19 173 GLY A C 1
ATOM 1389 O O . GLY A 1 173 ? -16.952 3.867 1.307 1.00 85.19 173 GLY A O 1
ATOM 1390 N N . LYS A 1 174 ? -18.063 1.956 0.881 1.00 84.75 174 LYS A N 1
ATOM 1391 C CA . LYS A 1 174 ? -18.475 1.720 2.280 1.00 84.75 174 LYS A CA 1
ATOM 1392 C C . LYS A 1 174 ? -17.311 1.348 3.193 1.00 84.75 174 LYS A C 1
ATOM 1394 O O . LYS A 1 174 ? -17.287 1.756 4.352 1.00 84.75 174 LYS A O 1
ATOM 1399 N N . GLN A 1 175 ? -16.331 0.624 2.666 1.00 88.31 175 GLN A N 1
ATOM 1400 C CA . GLN A 1 175 ? -15.127 0.241 3.402 1.00 88.31 175 GLN A CA 1
ATOM 1401 C C . GLN A 1 175 ? -13.875 0.758 2.701 1.00 88.31 175 GLN A C 1
ATOM 1403 O O . GLN A 1 175 ? -13.053 1.418 3.333 1.00 88.31 175 GLN A O 1
ATOM 1408 N N . THR A 1 176 ? -13.771 0.531 1.391 1.00 91.31 176 THR A N 1
ATOM 1409 C CA . THR A 1 176 ? -12.539 0.761 0.631 1.00 91.31 176 THR A CA 1
ATOM 1410 C C . THR A 1 176 ? -12.739 1.833 -0.425 1.00 91.31 176 THR A C 1
ATOM 1412 O O . THR A 1 176 ? -13.716 1.823 -1.169 1.00 91.31 176 THR A O 1
ATOM 1415 N N . THR A 1 177 ? -11.804 2.773 -0.506 1.00 94.81 177 THR A N 1
ATOM 1416 C CA . THR A 1 177 ? -11.753 3.790 -1.562 1.00 94.81 177 THR A CA 1
ATOM 1417 C C . THR A 1 177 ? -10.375 3.769 -2.206 1.00 94.81 177 THR A C 1
ATOM 1419 O O . THR A 1 177 ? -9.371 3.739 -1.501 1.00 94.81 177 THR A O 1
ATOM 1422 N N . VAL A 1 178 ? -10.317 3.798 -3.537 1.00 95.06 178 VAL A N 1
ATOM 1423 C CA . VAL A 1 178 ? -9.065 3.825 -4.304 1.00 95.06 178 VAL A CA 1
ATOM 1424 C C . VAL A 1 178 ? -8.883 5.201 -4.947 1.00 95.06 178 VAL A C 1
ATOM 1426 O O . VAL A 1 178 ? -9.812 5.771 -5.524 1.00 95.06 178 VAL A O 1
ATOM 1429 N N . THR A 1 179 ? -7.677 5.754 -4.856 1.00 96.62 179 THR A N 1
ATOM 1430 C CA . THR A 1 179 ? -7.300 7.034 -5.465 1.00 96.62 179 THR A CA 1
ATOM 1431 C C . THR A 1 179 ? -5.886 6.974 -6.036 1.00 96.62 179 THR A C 1
ATOM 1433 O O . THR A 1 179 ? -5.141 6.030 -5.787 1.00 96.62 179 THR A O 1
ATOM 1436 N N . THR A 1 180 ? -5.498 7.982 -6.817 1.00 96.50 180 THR A N 1
ATOM 1437 C CA . THR A 1 180 ? -4.111 8.141 -7.271 1.00 96.50 180 THR A CA 1
ATOM 1438 C C . THR A 1 180 ? -3.361 9.159 -6.427 1.00 96.50 180 THR A C 1
ATOM 1440 O O . THR A 1 180 ? -3.988 10.067 -5.892 1.00 96.50 180 THR A O 1
ATOM 1443 N N . TYR A 1 181 ? -2.027 9.096 -6.364 1.00 95.06 181 TYR A N 1
ATOM 1444 C CA . TYR A 1 181 ? -1.239 10.123 -5.658 1.00 95.06 181 TYR A CA 1
ATOM 1445 C C . TYR A 1 181 ? -1.548 11.552 -6.130 1.00 95.06 181 TYR A C 1
ATOM 1447 O O . TYR A 1 181 ? -1.737 12.451 -5.315 1.00 95.06 181 TYR A O 1
ATOM 1455 N N . ALA A 1 182 ? -1.661 11.765 -7.445 1.00 92.88 182 ALA A N 1
ATOM 1456 C CA . ALA A 1 182 ? -2.006 13.075 -7.998 1.00 92.88 182 ALA A CA 1
ATOM 1457 C C . ALA A 1 182 ? -3.407 13.539 -7.557 1.00 92.88 182 ALA A C 1
ATOM 1459 O O . ALA A 1 182 ? -3.615 14.713 -7.241 1.00 92.88 182 ALA A O 1
ATOM 1460 N N . SER A 1 183 ? -4.368 12.611 -7.507 1.00 95.31 183 SER A N 1
ATOM 1461 C CA . SER A 1 183 ? -5.722 12.911 -7.040 1.00 95.31 183 SER A CA 1
ATOM 1462 C C . SER A 1 183 ? -5.746 13.168 -5.538 1.00 95.31 183 SER A C 1
ATOM 1464 O O . SER A 1 183 ? -6.378 14.129 -5.120 1.00 95.31 183 SER A O 1
ATOM 1466 N N . LEU A 1 184 ? -5.010 12.391 -4.740 1.00 96.25 184 LEU A N 1
ATOM 1467 C CA . LEU A 1 184 ? -4.912 12.551 -3.292 1.00 96.25 184 LEU A CA 1
ATOM 1468 C C . LEU A 1 184 ? -4.573 13.996 -2.915 1.00 96.25 184 LEU A C 1
ATOM 1470 O O . LEU A 1 184 ? -5.329 14.617 -2.173 1.00 96.25 184 LEU A O 1
ATOM 1474 N N . VAL A 1 185 ? -3.501 14.548 -3.495 1.00 95.25 185 VAL A N 1
ATOM 1475 C CA . VAL A 1 185 ? -3.057 15.930 -3.241 1.00 95.25 185 VAL A CA 1
ATOM 1476 C C . VAL A 1 185 ? -4.178 16.926 -3.540 1.00 95.25 185 VAL A C 1
ATOM 1478 O O . VAL A 1 185 ? -4.537 17.759 -2.706 1.00 95.25 185 VAL A O 1
ATOM 1481 N N . SER A 1 186 ? -4.779 16.825 -4.727 1.00 94.38 186 SER A N 1
ATOM 1482 C CA . SER A 1 186 ? -5.831 17.752 -5.146 1.00 94.38 186 SER A CA 1
ATOM 1483 C C . SER A 1 186 ? -7.089 17.647 -4.277 1.00 94.38 186 SER A C 1
ATOM 1485 O O . SER A 1 186 ? -7.657 18.667 -3.889 1.00 94.38 186 SER A O 1
ATOM 1487 N N . GLN A 1 187 ? -7.529 16.430 -3.950 1.00 94.38 187 GLN A N 1
ATOM 1488 C CA . GLN A 1 187 ? -8.780 16.194 -3.225 1.00 94.38 187 GLN A CA 1
ATOM 1489 C C . GLN A 1 187 ? -8.655 16.487 -1.729 1.00 94.38 187 GLN A C 1
ATOM 1491 O O . GLN A 1 187 ? -9.625 16.948 -1.132 1.00 94.38 187 GLN A O 1
ATOM 1496 N N . ILE A 1 188 ? -7.473 16.303 -1.138 1.00 94.81 188 ILE A N 1
ATOM 1497 C CA . ILE A 1 188 ? -7.181 16.764 0.223 1.00 94.81 188 ILE A CA 1
ATOM 1498 C C . ILE A 1 188 ? -7.205 18.291 0.294 1.00 94.81 188 ILE A C 1
ATOM 1500 O O . ILE A 1 188 ? -7.804 18.853 1.207 1.00 94.81 188 ILE A O 1
ATOM 1504 N N . ASN A 1 189 ? -6.600 18.980 -0.676 1.00 93.00 189 ASN A N 1
ATOM 1505 C CA . ASN A 1 189 ? -6.591 20.447 -0.696 1.00 93.00 189 ASN A CA 1
ATOM 1506 C C . ASN A 1 189 ? -7.990 21.041 -0.911 1.00 93.00 189 ASN A C 1
ATOM 1508 O O . ASN A 1 189 ? -8.278 22.130 -0.427 1.00 93.00 189 ASN A O 1
ATOM 1512 N N . ARG A 1 190 ? -8.876 20.309 -1.593 1.00 92.69 190 ARG A N 1
ATOM 1513 C CA . ARG A 1 190 ? -10.294 20.664 -1.765 1.00 92.69 190 ARG A CA 1
ATOM 1514 C C . ARG A 1 190 ? -11.183 20.251 -0.588 1.00 92.69 190 ARG A C 1
ATOM 1516 O O . ARG A 1 190 ? -12.376 20.529 -0.628 1.00 92.69 190 ARG A O 1
ATOM 1523 N N . GLY A 1 191 ? -10.647 19.539 0.405 1.00 91.50 191 GLY A N 1
ATOM 1524 C CA . GLY A 1 191 ? -11.421 18.982 1.518 1.00 91.50 191 GLY A CA 1
ATOM 1525 C C . GLY A 1 191 ? -12.375 17.846 1.128 1.00 91.50 191 GLY A C 1
ATOM 1526 O O . GLY A 1 191 ? -13.221 17.470 1.925 1.00 91.50 191 GLY A O 1
ATOM 1527 N N . THR A 1 192 ? -12.262 17.299 -0.088 1.00 93.38 192 THR A N 1
ATOM 1528 C CA . THR A 1 192 ? -13.074 16.156 -0.539 1.00 93.38 192 THR A CA 1
ATOM 1529 C C . THR A 1 192 ? -12.613 14.857 0.118 1.00 93.38 192 THR A C 1
ATOM 1531 O O . THR A 1 192 ? -13.444 14.050 0.506 1.00 93.38 192 THR A O 1
ATOM 1534 N N . ILE A 1 193 ? -11.298 14.657 0.262 1.00 95.00 193 ILE A N 1
ATOM 1535 C CA . ILE A 1 193 ? -10.736 13.578 1.085 1.00 95.00 193 ILE A CA 1
ATOM 1536 C C . ILE A 1 193 ? -10.350 14.182 2.432 1.00 95.00 193 ILE A C 1
ATOM 1538 O O . ILE A 1 193 ? -9.454 15.027 2.493 1.00 95.00 193 ILE A O 1
ATOM 1542 N N . SER A 1 194 ? -10.996 13.728 3.505 1.00 95.25 194 SER A N 1
ATOM 1543 C CA . SER A 1 194 ? -10.597 14.041 4.874 1.00 95.25 194 SER A CA 1
ATOM 1544 C C . SER A 1 194 ? -9.824 12.861 5.467 1.00 95.25 194 SER A C 1
ATOM 1546 O O . SER A 1 194 ? -10.338 11.742 5.472 1.00 95.25 194 SER A O 1
ATOM 1548 N N . PRO A 1 195 ? -8.618 13.072 6.024 1.00 94.50 195 PRO A N 1
ATOM 1549 C CA . PRO A 1 195 ? -7.890 12.019 6.727 1.00 94.50 195 PRO A CA 1
ATOM 1550 C C . PRO A 1 195 ? -8.678 11.375 7.873 1.00 94.50 195 PRO A C 1
ATOM 1552 O O . PRO A 1 195 ? -8.409 10.232 8.223 1.00 94.50 195 PRO A O 1
ATOM 1555 N N . LYS A 1 196 ? -9.669 12.078 8.438 1.00 91.88 196 LYS A N 1
ATOM 1556 C CA . LYS A 1 196 ? -10.523 11.570 9.520 1.00 91.88 196 LYS A CA 1
ATOM 1557 C C . LYS A 1 196 ? -11.465 10.450 9.078 1.00 91.88 196 LYS A C 1
ATOM 1559 O O . LYS A 1 196 ? -11.848 9.650 9.924 1.00 91.88 196 LYS A O 1
ATOM 1564 N N . ASP A 1 197 ? -11.777 10.362 7.785 1.00 92.00 197 ASP A N 1
ATOM 1565 C CA . ASP A 1 197 ? -12.736 9.395 7.229 1.00 92.00 197 ASP A CA 1
ATOM 1566 C C . ASP A 1 197 ? -12.128 8.002 6.999 1.00 92.00 197 ASP A C 1
ATOM 1568 O O . ASP A 1 197 ? -12.818 7.082 6.544 1.00 92.00 197 ASP A O 1
ATOM 1572 N N . PHE A 1 198 ? -10.828 7.864 7.267 1.00 93.56 198 PHE A N 1
ATOM 1573 C CA . PHE A 1 198 ? -10.041 6.661 7.038 1.00 93.56 198 PHE A CA 1
ATOM 1574 C C . PHE A 1 198 ? -9.257 6.296 8.291 1.00 93.56 198 PHE A C 1
ATOM 1576 O O . PHE A 1 198 ? -8.768 7.165 9.006 1.00 93.56 198 PHE A O 1
ATOM 1583 N N . ASP A 1 199 ? -9.088 5.004 8.533 1.00 91.88 199 ASP A N 1
ATOM 1584 C CA . ASP A 1 199 ? -8.311 4.463 9.654 1.00 91.88 199 ASP A CA 1
ATOM 1585 C C . ASP A 1 199 ? -7.065 3.710 9.186 1.00 91.88 199 ASP A C 1
ATOM 1587 O O . ASP A 1 199 ? -6.152 3.469 9.989 1.00 91.88 199 ASP A O 1
ATOM 1591 N N . LEU A 1 200 ? -7.055 3.351 7.898 1.00 93.69 200 LEU A N 1
ATOM 1592 C CA . LEU A 1 200 ? -6.035 2.587 7.201 1.00 93.69 200 LEU A CA 1
ATOM 1593 C C . LEU A 1 200 ? -5.724 3.228 5.844 1.00 93.69 200 LEU A C 1
ATOM 1595 O O . LEU A 1 200 ? -6.632 3.548 5.076 1.00 93.69 200 LEU A O 1
ATOM 1599 N N . VAL A 1 201 ? -4.439 3.386 5.542 1.00 96.06 201 VAL A N 1
ATOM 1600 C CA . VAL A 1 201 ? -3.943 3.919 4.274 1.00 96.06 201 VAL A CA 1
ATOM 1601 C C . VAL A 1 201 ? -2.915 2.956 3.694 1.00 96.06 201 VAL A C 1
ATOM 1603 O O . VAL A 1 201 ? -1.892 2.682 4.317 1.00 96.06 201 VAL A O 1
ATOM 1606 N N . PHE A 1 202 ? -3.171 2.472 2.485 1.00 95.38 202 PHE A N 1
ATOM 1607 C CA . PHE A 1 202 ? -2.227 1.680 1.706 1.00 95.38 202 PHE A CA 1
ATOM 1608 C C . PHE A 1 202 ? -1.622 2.528 0.601 1.00 95.38 202 PHE A C 1
ATOM 1610 O O . PHE A 1 202 ? -2.342 3.151 -0.177 1.00 95.38 202 PHE A O 1
ATOM 1617 N N . LEU A 1 203 ? -0.294 2.555 0.544 1.00 94.62 203 LEU A N 1
ATOM 1618 C CA . LEU A 1 203 ? 0.473 3.329 -0.424 1.00 94.62 203 LEU A CA 1
ATOM 1619 C C . LEU A 1 203 ? 1.191 2.360 -1.366 1.00 94.62 203 LEU A C 1
ATOM 1621 O O . LEU A 1 203 ? 2.189 1.761 -0.975 1.00 94.62 203 LEU A O 1
ATOM 1625 N N . ASP A 1 204 ? 0.673 2.175 -2.580 1.00 92.62 204 ASP A N 1
ATOM 1626 C CA . ASP A 1 204 ? 1.275 1.300 -3.588 1.00 92.62 204 ASP A CA 1
ATOM 1627 C C . ASP A 1 204 ? 2.361 2.024 -4.387 1.00 92.62 204 ASP A C 1
ATOM 1629 O O . ASP A 1 204 ? 2.226 3.192 -4.751 1.00 92.62 204 ASP A O 1
ATOM 1633 N N . GLU A 1 205 ? 3.449 1.316 -4.671 1.00 88.75 205 GLU A N 1
ATOM 1634 C CA . GLU A 1 205 ? 4.704 1.887 -5.159 1.00 88.75 205 GLU A CA 1
ATOM 1635 C C . GLU A 1 205 ? 5.131 3.117 -4.351 1.00 88.75 205 GLU A C 1
ATOM 1637 O O . GLU A 1 205 ? 5.489 4.161 -4.904 1.00 88.75 205 GLU A O 1
ATOM 1642 N N . ALA A 1 206 ? 5.112 2.983 -3.021 1.00 88.25 206 ALA A N 1
ATOM 1643 C CA . ALA A 1 206 ? 5.359 4.077 -2.082 1.00 88.25 206 ALA A CA 1
ATOM 1644 C C . ALA A 1 206 ? 6.683 4.822 -2.324 1.00 88.25 206 ALA A C 1
ATOM 1646 O O . ALA A 1 206 ? 6.782 6.010 -2.016 1.00 88.25 206 ALA A O 1
ATOM 1647 N N . HIS A 1 207 ? 7.681 4.189 -2.945 1.00 83.50 207 HIS A N 1
ATOM 1648 C CA . HIS A 1 207 ? 8.916 4.862 -3.356 1.00 83.50 207 HIS A CA 1
ATOM 1649 C C . HIS A 1 207 ? 8.656 6.053 -4.303 1.00 83.50 207 HIS A C 1
ATOM 1651 O O . HIS A 1 207 ? 9.380 7.042 -4.267 1.00 83.50 207 HIS A O 1
ATOM 1657 N N . ARG A 1 208 ? 7.581 6.021 -5.101 1.00 77.25 208 ARG A N 1
ATOM 1658 C CA . ARG A 1 208 ? 7.162 7.107 -6.008 1.00 77.25 208 ARG A CA 1
ATOM 1659 C C . ARG A 1 208 ? 6.441 8.253 -5.293 1.00 77.25 208 ARG A C 1
ATOM 1661 O O . ARG A 1 208 ? 6.199 9.291 -5.902 1.00 77.25 208 ARG A O 1
ATOM 1668 N N . SER A 1 209 ? 6.102 8.087 -4.014 1.00 76.19 209 SER A N 1
ATOM 1669 C CA . SER A 1 209 ? 5.350 9.063 -3.213 1.00 76.19 209 SER A CA 1
ATOM 1670 C C . SER A 1 209 ? 6.223 10.140 -2.555 1.00 76.19 209 SER A C 1
ATOM 1672 O O . SER A 1 209 ? 5.729 10.970 -1.796 1.00 76.19 209 SER A O 1
ATOM 1674 N N . LEU A 1 210 ? 7.530 10.155 -2.831 1.00 79.94 210 LEU A N 1
ATOM 1675 C CA . LEU A 1 210 ? 8.524 10.951 -2.097 1.00 79.94 210 LEU A CA 1
ATOM 1676 C C . LEU A 1 210 ? 8.662 12.413 -2.574 1.00 79.94 210 LEU A C 1
ATOM 1678 O O . LEU A 1 210 ? 9.629 13.101 -2.232 1.00 79.94 210 LEU A O 1
ATOM 1682 N N . THR A 1 211 ? 7.714 12.918 -3.365 1.00 84.62 211 THR A N 1
ATOM 1683 C CA . THR A 1 211 ? 7.635 14.349 -3.708 1.00 84.62 211 THR A CA 1
ATOM 1684 C C . THR A 1 211 ? 6.941 15.137 -2.602 1.00 84.62 211 THR A C 1
ATOM 1686 O O . THR A 1 211 ? 5.967 14.644 -2.032 1.00 84.62 211 THR A O 1
ATOM 1689 N N . ASP A 1 212 ? 7.361 16.378 -2.377 1.00 87.75 212 ASP A N 1
ATOM 1690 C CA . ASP A 1 212 ? 6.912 17.193 -1.241 1.00 87.75 212 ASP A CA 1
ATOM 1691 C C . ASP A 1 212 ? 5.375 17.350 -1.158 1.00 87.75 212 ASP A C 1
ATOM 1693 O O . ASP A 1 212 ? 4.828 17.049 -0.100 1.00 87.75 212 ASP A O 1
ATOM 1697 N N . PRO A 1 213 ? 4.620 17.635 -2.247 1.00 90.81 213 PRO A N 1
ATOM 1698 C CA . PRO A 1 213 ? 3.155 17.756 -2.161 1.00 90.81 213 PRO A CA 1
ATOM 1699 C C . PRO A 1 213 ? 2.443 16.459 -1.743 1.00 90.81 213 PRO A C 1
ATOM 1701 O O . PRO A 1 213 ? 1.400 16.481 -1.081 1.00 90.81 213 PRO A O 1
ATOM 1704 N N . ILE A 1 214 ? 2.995 15.310 -2.148 1.00 92.25 214 ILE A N 1
ATOM 1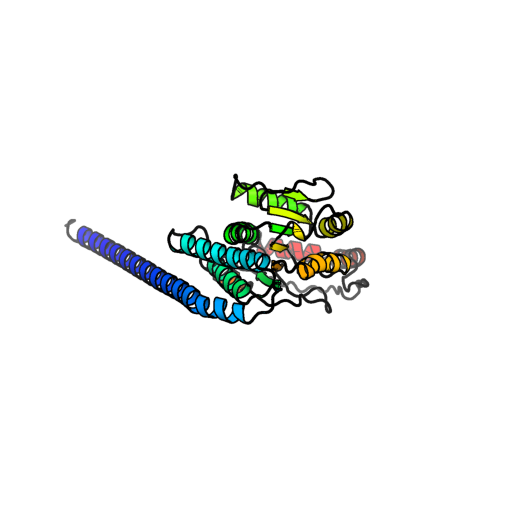705 C CA . ILE A 1 214 ? 2.466 13.996 -1.767 1.00 92.25 214 ILE A CA 1
ATOM 1706 C C . ILE A 1 214 ? 2.778 13.732 -0.292 1.00 92.25 214 ILE A C 1
ATOM 1708 O O . ILE A 1 214 ? 1.881 13.323 0.444 1.00 92.25 214 ILE A O 1
ATOM 1712 N N . GLN A 1 215 ? 4.007 14.006 0.154 1.00 92.19 215 GLN A N 1
ATOM 1713 C CA . GLN A 1 215 ? 4.390 13.840 1.557 1.00 92.19 215 GLN A CA 1
ATOM 1714 C C . GLN A 1 215 ? 3.574 14.747 2.480 1.00 92.19 215 GLN A C 1
ATOM 1716 O O . GLN A 1 215 ? 3.033 14.248 3.457 1.00 92.19 215 GLN A O 1
ATOM 1721 N N . GLU A 1 216 ? 3.349 16.012 2.118 1.00 93.94 216 GLU A N 1
ATOM 1722 C CA . GLU A 1 216 ? 2.470 16.920 2.871 1.00 93.94 216 GLU A CA 1
ATOM 1723 C C . GLU A 1 216 ? 1.042 16.377 3.015 1.00 93.94 216 GLU A C 1
ATOM 1725 O O . GLU A 1 216 ? 0.379 16.590 4.032 1.00 93.94 216 GLU A O 1
ATOM 1730 N N . SER A 1 217 ? 0.548 15.671 1.996 1.00 94.94 217 SER A N 1
ATOM 1731 C CA . SER A 1 217 ? -0.770 15.034 2.023 1.00 94.94 217 SER A CA 1
ATOM 1732 C C . SER A 1 217 ? -0.785 13.806 2.939 1.00 94.94 217 SER A C 1
ATOM 1734 O O . SER A 1 217 ? -1.715 13.649 3.731 1.00 94.94 217 SER A O 1
ATOM 1736 N N . ILE A 1 218 ? 0.256 12.969 2.876 1.00 94.69 218 ILE A N 1
ATOM 1737 C CA . ILE A 1 218 ? 0.441 11.797 3.747 1.00 94.69 218 ILE A CA 1
ATOM 1738 C C . ILE A 1 218 ? 0.637 12.230 5.210 1.00 94.69 218 ILE A C 1
ATOM 1740 O O . ILE A 1 218 ? 0.064 11.623 6.115 1.00 94.69 218 ILE A O 1
ATOM 1744 N N . ASP A 1 219 ? 1.344 13.334 5.455 1.00 94.50 219 ASP A N 1
ATOM 1745 C CA . ASP A 1 219 ? 1.572 13.902 6.787 1.00 94.50 219 ASP A CA 1
ATOM 1746 C C . ASP A 1 219 ? 0.272 14.246 7.513 1.00 94.50 219 ASP A C 1
ATOM 1748 O O . ASP A 1 219 ? 0.216 14.183 8.741 1.00 94.50 219 ASP A O 1
ATOM 1752 N N . LYS A 1 220 ? -0.805 14.572 6.788 1.00 95.75 220 LYS A N 1
ATOM 1753 C CA . LYS A 1 220 ? -2.114 14.796 7.417 1.00 95.75 220 LYS A CA 1
ATOM 1754 C C . LYS A 1 220 ? -2.684 13.504 8.013 1.00 95.75 220 LYS A C 1
ATOM 1756 O O . LYS A 1 220 ? -3.269 13.555 9.088 1.00 95.75 220 LYS A O 1
ATOM 1761 N N . PHE A 1 221 ? -2.459 12.349 7.382 1.00 95.31 221 PHE A N 1
ATOM 1762 C CA . PHE A 1 221 ? -2.817 11.045 7.955 1.00 95.31 221 PHE A CA 1
ATOM 1763 C C . PHE A 1 221 ? -1.899 10.663 9.121 1.00 95.31 221 PHE A C 1
ATOM 1765 O O . PHE A 1 221 ? -2.386 10.139 10.122 1.00 95.31 221 PHE A O 1
ATOM 1772 N N . ARG A 1 222 ? -0.597 10.979 9.035 1.00 92.12 222 ARG A N 1
ATOM 1773 C CA . ARG A 1 222 ? 0.350 10.789 10.151 1.00 92.12 222 ARG A CA 1
ATOM 1774 C C . ARG A 1 222 ? -0.084 11.576 11.391 1.00 92.12 222 ARG A C 1
ATOM 1776 O O . ARG A 1 222 ? -0.131 11.017 12.482 1.00 92.12 222 ARG A O 1
ATOM 1783 N N . LYS A 1 223 ? -0.461 12.849 11.223 1.00 91.31 223 LYS A N 1
ATOM 1784 C CA . LYS A 1 223 ? -0.947 13.731 12.306 1.00 91.31 223 LYS A CA 1
ATOM 1785 C C . LYS A 1 223 ? -2.242 13.238 12.949 1.00 91.31 223 LYS A C 1
ATOM 1787 O O . LYS A 1 223 ? -2.416 13.395 14.149 1.00 91.31 223 LYS A O 1
ATOM 1792 N N . GLU A 1 224 ? -3.117 12.619 12.164 1.00 89.31 224 GLU A N 1
ATOM 1793 C CA . GLU A 1 224 ? -4.359 11.992 12.639 1.00 89.31 224 GLU A CA 1
ATOM 1794 C C . GLU A 1 224 ? -4.136 10.546 13.134 1.00 89.31 224 GLU A C 1
ATOM 1796 O O . GLU A 1 224 ? -5.093 9.805 13.351 1.00 89.31 224 GLU A O 1
ATOM 1801 N N . ASN A 1 225 ? -2.873 10.133 13.311 1.00 86.31 225 ASN A N 1
ATOM 1802 C CA . ASN A 1 225 ? -2.462 8.846 13.877 1.00 86.31 225 ASN A CA 1
ATOM 1803 C C . ASN A 1 225 ? -3.039 7.621 13.139 1.00 86.31 225 ASN A C 1
ATOM 1805 O O . ASN A 1 225 ? -3.356 6.593 13.747 1.00 86.31 225 ASN A O 1
ATOM 1809 N N . LYS A 1 226 ? -3.206 7.734 11.817 1.00 91.31 226 LYS A N 1
ATOM 1810 C CA . LYS A 1 226 ? -3.750 6.660 10.977 1.00 91.31 226 LYS A CA 1
ATOM 1811 C C . LYS A 1 226 ? -2.705 5.574 10.735 1.00 91.31 226 LYS A C 1
ATOM 1813 O O . LYS A 1 226 ? -1.507 5.843 10.757 1.00 91.31 226 LYS A O 1
ATOM 1818 N N . LEU A 1 227 ? -3.165 4.341 10.512 1.00 92.88 227 LEU A N 1
ATOM 1819 C CA . LEU A 1 227 ? -2.278 3.243 10.132 1.00 92.88 227 LEU A CA 1
ATOM 1820 C C . LEU A 1 227 ? -1.926 3.385 8.652 1.00 92.88 227 LEU A C 1
ATOM 1822 O O . LEU A 1 227 ? -2.814 3.336 7.808 1.00 92.88 227 LEU A O 1
ATOM 1826 N N . ILE A 1 228 ? -0.648 3.546 8.347 1.00 95.31 228 ILE A N 1
ATOM 1827 C CA . ILE A 1 228 ? -0.103 3.680 7.003 1.00 95.31 228 ILE A CA 1
ATOM 1828 C C . ILE A 1 228 ? 0.760 2.452 6.724 1.00 95.31 228 ILE A C 1
ATOM 1830 O O . ILE A 1 228 ? 1.684 2.145 7.476 1.00 95.31 228 ILE A O 1
ATOM 1834 N N . VAL A 1 229 ? 0.473 1.747 5.633 1.00 94.94 229 VAL A N 1
ATOM 1835 C CA . VAL A 1 229 ? 1.296 0.626 5.174 1.00 94.94 229 VAL A CA 1
ATOM 1836 C C . VAL A 1 229 ? 1.769 0.908 3.755 1.00 94.94 229 VAL A C 1
ATOM 1838 O O . VAL A 1 229 ? 0.979 1.037 2.817 1.00 94.94 229 VAL A O 1
ATOM 1841 N N . ASN A 1 230 ? 3.083 1.031 3.617 1.00 93.88 230 ASN A N 1
ATOM 1842 C CA . ASN A 1 230 ? 3.772 1.254 2.359 1.00 93.88 230 ASN A CA 1
ATOM 1843 C C . ASN A 1 230 ? 4.010 -0.086 1.666 1.00 93.88 230 ASN A C 1
ATOM 1845 O O . ASN A 1 230 ? 4.638 -0.970 2.237 1.00 93.88 230 ASN A O 1
ATOM 1849 N N . PHE A 1 231 ? 3.568 -0.229 0.424 1.00 91.88 231 PHE A N 1
ATOM 1850 C CA . PHE A 1 231 ? 3.872 -1.382 -0.413 1.00 91.88 231 PHE A CA 1
ATOM 1851 C C . PHE A 1 231 ? 4.796 -0.953 -1.540 1.00 91.88 231 PHE A C 1
ATOM 1853 O O . PHE A 1 231 ? 4.548 0.019 -2.252 1.00 91.88 231 PHE A O 1
ATOM 1860 N N . THR A 1 232 ? 5.901 -1.670 -1.706 1.00 88.94 232 THR A N 1
ATOM 1861 C CA . THR A 1 232 ? 6.910 -1.307 -2.704 1.00 88.94 232 THR A CA 1
ATOM 1862 C C . THR A 1 232 ? 7.790 -2.500 -3.050 1.00 88.94 232 THR A C 1
ATOM 1864 O O . THR A 1 232 ? 7.898 -3.435 -2.267 1.00 88.94 232 THR A O 1
ATOM 1867 N N . ALA A 1 233 ? 8.392 -2.503 -4.238 1.00 83.69 233 ALA A N 1
ATOM 1868 C CA . ALA A 1 233 ? 9.473 -3.442 -4.563 1.00 83.69 233 ALA A CA 1
ATOM 1869 C C . ALA A 1 233 ? 10.861 -2.914 -4.152 1.00 83.69 233 ALA A C 1
ATOM 1871 O O . ALA A 1 233 ? 11.822 -3.670 -4.105 1.00 83.69 233 ALA A O 1
ATOM 1872 N N . THR A 1 234 ? 10.971 -1.616 -3.854 1.00 74.31 234 THR A N 1
ATOM 1873 C CA . THR A 1 234 ? 12.228 -0.932 -3.516 1.00 74.31 234 THR A CA 1
ATOM 1874 C C . THR A 1 234 ? 11.987 0.146 -2.461 1.00 74.31 234 THR A C 1
ATOM 1876 O O . THR A 1 234 ? 10.964 0.826 -2.490 1.00 74.31 234 THR A O 1
ATOM 1879 N N . ASP A 1 235 ? 12.916 0.338 -1.528 1.00 67.88 235 ASP A N 1
ATOM 1880 C CA . ASP A 1 235 ? 12.867 1.454 -0.573 1.00 67.88 235 ASP A CA 1
ATOM 1881 C C .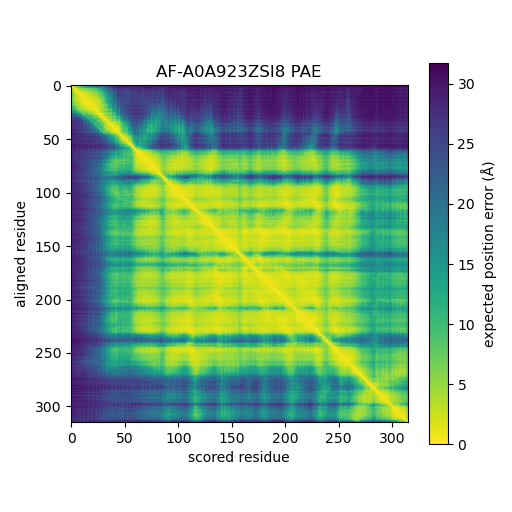 ASP A 1 235 ? 13.558 2.731 -1.083 1.00 67.88 235 ASP A C 1
ATOM 1883 O O . ASP A 1 235 ? 13.470 3.767 -0.420 1.00 67.88 235 ASP A O 1
ATOM 1887 N N . LYS A 1 236 ? 14.209 2.686 -2.255 1.00 63.56 236 LYS A N 1
ATOM 1888 C CA . LYS A 1 236 ? 14.974 3.802 -2.837 1.00 63.56 236 LYS A CA 1
ATOM 1889 C C . LYS A 1 236 ? 14.220 4.520 -3.959 1.00 63.56 236 LYS A C 1
ATOM 1891 O O . LYS A 1 236 ? 13.649 3.875 -4.839 1.00 63.56 236 LYS A O 1
ATOM 1896 N N . TYR A 1 237 ? 14.314 5.850 -3.973 1.00 58.16 237 TYR A N 1
ATOM 1897 C CA . TYR A 1 237 ? 13.931 6.727 -5.082 1.00 58.16 237 TYR A CA 1
ATOM 1898 C C . TYR A 1 237 ? 15.080 7.690 -5.409 1.00 58.16 237 TYR A C 1
ATOM 1900 O O . TYR A 1 237 ? 15.340 8.653 -4.681 1.00 58.16 237 TYR A O 1
ATOM 1908 N N . GLY A 1 238 ? 15.782 7.428 -6.514 1.00 56.84 238 GLY A N 1
ATOM 1909 C CA . GLY A 1 238 ? 17.035 8.120 -6.830 1.00 56.84 238 GLY A CA 1
ATOM 1910 C C . GLY A 1 238 ? 18.114 7.893 -5.760 1.00 56.84 238 GLY A C 1
ATOM 1911 O O . GLY A 1 238 ? 17.980 7.022 -4.901 1.00 56.84 238 GLY A O 1
ATOM 1912 N N . GLU A 1 239 ? 19.193 8.677 -5.802 1.00 51.84 239 GLU A N 1
ATOM 1913 C CA . GLU A 1 239 ? 20.301 8.529 -4.842 1.00 51.84 239 GLU A CA 1
ATOM 1914 C C . GLU A 1 239 ? 19.962 9.041 -3.428 1.00 51.84 239 GLU A C 1
ATOM 1916 O O . GLU A 1 239 ? 20.509 8.533 -2.453 1.00 51.84 239 GLU A O 1
ATOM 1921 N N . ASN A 1 240 ? 19.025 9.994 -3.293 1.00 55.69 240 ASN A N 1
ATOM 1922 C CA . ASN A 1 240 ? 18.893 10.813 -2.076 1.00 55.69 240 ASN A CA 1
ATOM 1923 C C . ASN A 1 240 ? 17.549 10.721 -1.331 1.00 55.69 240 ASN A C 1
ATOM 1925 O O . ASN A 1 240 ? 17.408 11.353 -0.284 1.00 55.69 240 ASN A O 1
ATOM 1929 N N . LYS A 1 241 ? 16.540 9.990 -1.828 1.00 64.75 241 LYS A N 1
ATOM 1930 C CA . LYS A 1 241 ? 15.244 9.857 -1.137 1.00 64.75 241 LYS A CA 1
ATOM 1931 C C . LYS A 1 241 ? 14.936 8.387 -0.846 1.00 64.75 241 LYS A C 1
ATOM 1933 O O . LYS A 1 241 ? 14.868 7.562 -1.755 1.00 64.75 241 LYS A O 1
ATOM 1938 N N . LYS A 1 242 ? 14.742 8.065 0.435 1.00 73.88 242 LYS A N 1
ATOM 1939 C CA . LYS A 1 242 ? 14.418 6.720 0.926 1.00 73.88 242 LYS A CA 1
ATOM 1940 C C . LYS A 1 242 ? 13.122 6.756 1.731 1.00 73.88 242 LYS A C 1
ATOM 1942 O O . LYS A 1 242 ? 12.839 7.749 2.401 1.00 73.88 242 LYS A O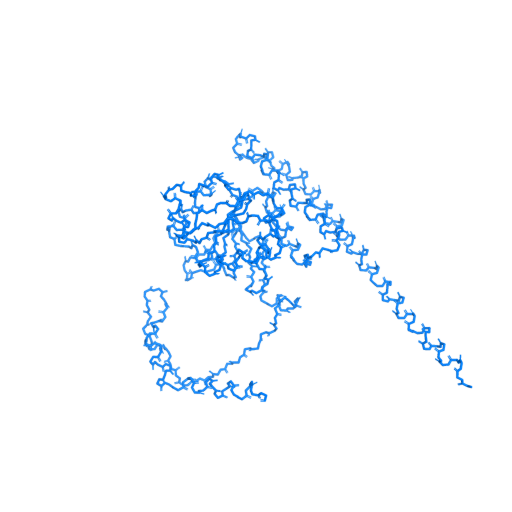 1
ATOM 1947 N N . LEU A 1 243 ? 12.344 5.678 1.678 1.00 78.12 243 LEU A N 1
ATOM 1948 C CA . LEU A 1 243 ? 11.256 5.469 2.632 1.00 78.12 243 LEU A CA 1
ATOM 1949 C C . LEU A 1 243 ? 11.853 5.257 4.030 1.00 78.12 243 LEU A C 1
ATOM 1951 O O . LEU A 1 243 ? 12.543 4.269 4.272 1.00 78.12 243 LEU A O 1
ATOM 1955 N N . ASN A 1 244 ? 11.578 6.186 4.944 1.00 77.06 244 ASN A N 1
ATOM 1956 C CA . ASN A 1 244 ? 12.021 6.130 6.337 1.00 77.06 244 ASN A CA 1
ATOM 1957 C C . ASN A 1 244 ? 10.904 5.562 7.220 1.00 77.06 244 ASN A C 1
ATOM 1959 O O . ASN A 1 244 ? 10.353 6.260 8.065 1.00 77.06 244 ASN A O 1
ATOM 1963 N N . SER A 1 245 ? 10.536 4.304 6.989 1.00 84.12 245 SER A N 1
ATOM 1964 C CA . SER A 1 245 ? 9.625 3.569 7.871 1.00 84.12 245 SER A CA 1
ATOM 1965 C C . SER A 1 245 ? 10.162 2.170 8.136 1.00 84.12 245 SER A C 1
ATOM 1967 O O . SER A 1 245 ? 11.024 1.671 7.411 1.00 84.12 245 SER A O 1
ATOM 1969 N N . GLU A 1 246 ? 9.686 1.564 9.214 1.00 88.12 246 GLU A N 1
ATOM 1970 C CA . GLU A 1 246 ? 10.115 0.234 9.623 1.00 88.12 246 GLU A CA 1
ATOM 1971 C C . GLU A 1 246 ? 9.670 -0.825 8.618 1.00 88.12 246 GLU A C 1
ATOM 1973 O O . GLU A 1 246 ? 8.575 -0.743 8.062 1.00 88.12 246 GLU A O 1
ATOM 1978 N N . ILE A 1 247 ? 10.513 -1.826 8.382 1.00 91.94 247 ILE A N 1
ATOM 1979 C CA . ILE A 1 247 ? 10.143 -2.963 7.546 1.00 91.94 247 ILE A CA 1
ATOM 1980 C C . ILE A 1 247 ? 9.258 -3.891 8.374 1.00 91.94 247 ILE A C 1
ATOM 1982 O O . ILE A 1 247 ? 9.711 -4.457 9.360 1.00 91.94 247 ILE A O 1
ATOM 1986 N N . ILE A 1 248 ? 7.999 -4.021 7.959 1.00 92.06 248 ILE A N 1
ATOM 1987 C CA . ILE A 1 248 ? 7.053 -5.002 8.497 1.00 92.06 248 ILE A CA 1
ATOM 1988 C C . ILE A 1 248 ? 7.408 -6.377 7.940 1.00 92.06 248 ILE A C 1
ATOM 1990 O O . ILE A 1 248 ? 7.497 -7.339 8.682 1.00 92.06 248 ILE A O 1
ATOM 1994 N N . PHE A 1 249 ? 7.626 -6.452 6.626 1.00 91.75 249 PHE A N 1
ATOM 1995 C CA . PHE A 1 249 ? 7.923 -7.691 5.918 1.00 91.75 249 PHE A CA 1
ATOM 1996 C C . PHE A 1 249 ? 8.771 -7.393 4.679 1.00 91.75 249 PHE A C 1
ATOM 1998 O O . PHE A 1 249 ? 8.563 -6.370 4.017 1.00 91.75 249 PHE A O 1
ATOM 2005 N N . GLU A 1 250 ? 9.693 -8.287 4.331 1.00 91.75 250 GLU A N 1
ATOM 2006 C CA . GLU A 1 250 ? 10.499 -8.204 3.112 1.00 91.75 250 GLU A CA 1
ATOM 2007 C C . GLU A 1 250 ? 10.624 -9.574 2.446 1.00 91.75 250 GLU A C 1
ATOM 2009 O O . GLU A 1 250 ? 10.799 -10.588 3.114 1.00 91.75 250 GLU A O 1
ATOM 2014 N N . MET A 1 251 ? 10.522 -9.582 1.118 1.00 88.25 251 MET A N 1
ATOM 2015 C CA . MET A 1 251 ? 10.780 -10.743 0.274 1.00 88.25 251 MET A CA 1
ATOM 2016 C C . MET A 1 251 ? 11.652 -10.334 -0.905 1.00 88.25 251 MET A C 1
ATOM 2018 O O . MET A 1 251 ? 11.372 -9.360 -1.611 1.00 88.25 251 MET A O 1
ATOM 2022 N N . SER A 1 252 ? 12.691 -11.118 -1.140 1.00 88.81 252 SER A N 1
ATOM 2023 C CA . SER A 1 252 ? 13.564 -11.004 -2.300 1.00 88.81 252 SER A CA 1
ATOM 2024 C C . SER A 1 252 ? 12.959 -11.668 -3.542 1.00 88.81 252 SER A C 1
ATOM 2026 O O . SER A 1 252 ? 12.058 -12.506 -3.470 1.00 88.81 252 SER A O 1
ATOM 2028 N N . ILE A 1 253 ? 13.473 -11.307 -4.720 1.00 86.44 253 ILE A N 1
ATOM 2029 C CA . ILE A 1 253 ? 13.109 -11.985 -5.974 1.00 86.44 253 ILE A CA 1
ATOM 2030 C C . ILE A 1 253 ? 13.501 -13.468 -5.909 1.00 86.44 253 ILE A C 1
ATOM 2032 O O . ILE A 1 253 ? 12.727 -14.311 -6.353 1.00 86.44 253 ILE A O 1
ATOM 2036 N N . ASP A 1 254 ? 14.656 -13.786 -5.320 1.00 87.81 254 ASP A N 1
ATOM 2037 C CA . ASP A 1 254 ? 15.158 -15.159 -5.212 1.00 87.81 254 ASP A CA 1
ATOM 2038 C C . ASP A 1 254 ? 14.241 -16.037 -4.350 1.00 87.81 254 ASP A C 1
ATOM 2040 O O . ASP A 1 254 ? 13.9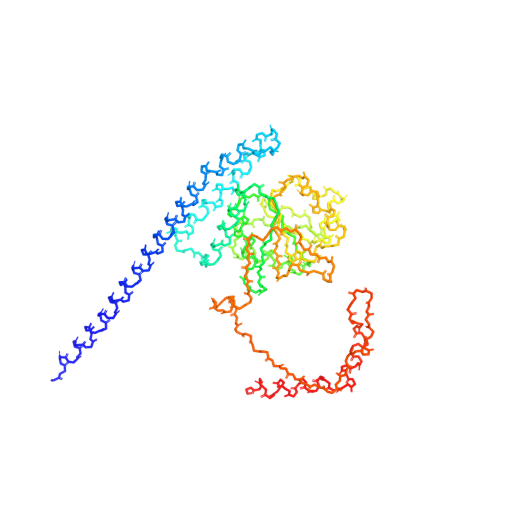12 -17.155 -4.749 1.00 87.81 254 ASP A O 1
ATOM 2044 N N . GLU A 1 255 ? 13.756 -15.524 -3.215 1.00 88.19 255 GLU A N 1
ATOM 2045 C CA . GLU A 1 255 ? 12.744 -16.205 -2.393 1.00 88.19 255 GLU A CA 1
ATOM 2046 C C . GLU A 1 255 ? 11.441 -16.403 -3.173 1.00 88.19 255 GLU A C 1
ATOM 2048 O O . GLU A 1 255 ? 10.912 -17.512 -3.225 1.00 88.19 255 GLU A O 1
ATOM 2053 N N . ALA A 1 256 ? 10.957 -15.363 -3.860 1.00 87.19 256 ALA A N 1
ATOM 2054 C CA . ALA A 1 256 ? 9.729 -15.442 -4.647 1.00 87.19 256 ALA A CA 1
ATOM 2055 C C . ALA A 1 256 ? 9.816 -16.474 -5.790 1.00 87.19 256 ALA A C 1
ATOM 2057 O O . ALA A 1 256 ? 8.832 -17.154 -6.082 1.00 87.19 256 ALA A O 1
ATOM 2058 N N . VAL A 1 257 ? 10.981 -16.612 -6.431 1.00 87.31 257 VAL A N 1
ATOM 2059 C CA . VAL A 1 257 ? 11.236 -17.643 -7.451 1.00 87.31 257 VAL A CA 1
ATOM 2060 C C . VAL A 1 257 ? 11.337 -19.030 -6.814 1.00 87.31 257 VAL A C 1
ATOM 2062 O O . VAL A 1 257 ? 10.714 -19.970 -7.303 1.00 87.31 257 VAL A O 1
ATOM 2065 N N . THR A 1 258 ? 12.080 -19.160 -5.711 1.00 87.31 258 THR A N 1
ATOM 2066 C CA . THR A 1 258 ? 12.272 -20.434 -4.992 1.00 87.31 258 THR A CA 1
ATOM 2067 C C . THR A 1 258 ? 10.944 -21.007 -4.496 1.00 87.31 258 THR A C 1
ATOM 2069 O O . THR A 1 258 ? 10.730 -22.214 -4.529 1.00 87.31 258 THR A O 1
ATOM 2072 N N . GLU A 1 259 ? 10.019 -20.137 -4.096 1.00 82.50 259 GLU A N 1
ATOM 2073 C CA . GLU A 1 259 ? 8.678 -20.499 -3.630 1.00 82.50 259 GLU A CA 1
ATOM 2074 C C . GLU A 1 259 ? 7.652 -20.678 -4.761 1.00 82.50 259 GLU A C 1
ATOM 2076 O O . GLU A 1 259 ? 6.468 -20.891 -4.497 1.00 82.50 259 GLU A O 1
ATOM 2081 N N . GLY A 1 260 ? 8.063 -20.552 -6.027 1.00 82.19 260 GLY A N 1
ATOM 2082 C CA . GLY A 1 260 ? 7.163 -20.674 -7.176 1.00 82.19 260 GLY A CA 1
ATOM 2083 C C . GLY A 1 260 ? 6.107 -19.563 -7.264 1.00 82.19 260 GLY A C 1
ATOM 2084 O O . GLY A 1 260 ? 5.081 -19.730 -7.927 1.00 82.19 260 GLY A O 1
ATOM 2085 N N . LEU A 1 261 ? 6.325 -18.424 -6.593 1.00 81.75 261 LEU A N 1
ATOM 2086 C CA . LEU A 1 261 ? 5.485 -17.226 -6.724 1.00 81.75 261 LEU A CA 1
ATOM 2087 C C . LEU A 1 261 ? 5.796 -16.465 -8.017 1.00 81.75 261 LEU A C 1
ATOM 2089 O O . LEU A 1 261 ? 4.910 -15.823 -8.578 1.00 81.75 261 LEU A O 1
ATOM 2093 N N . LEU A 1 262 ? 7.044 -16.545 -8.481 1.00 85.06 262 LEU A N 1
ATOM 2094 C CA . LEU A 1 262 ? 7.518 -15.991 -9.745 1.00 85.06 262 LEU A CA 1
ATOM 2095 C C . LEU A 1 262 ? 8.164 -17.083 -10.597 1.00 85.06 262 LEU A C 1
ATOM 2097 O O . LEU A 1 262 ? 8.686 -18.073 -10.087 1.00 85.06 262 LEU A O 1
ATOM 2101 N N . CYS A 1 263 ? 8.158 -16.885 -11.912 1.00 86.88 263 CYS A N 1
ATOM 2102 C CA . CYS A 1 263 ? 8.950 -17.716 -12.808 1.00 86.88 263 CYS A CA 1
ATOM 2103 C C . CYS A 1 263 ? 10.445 -17.390 -12.672 1.00 86.88 263 CYS A C 1
ATOM 2105 O O . CYS A 1 263 ? 10.830 -16.259 -12.369 1.00 86.88 263 CYS A O 1
ATOM 2107 N N . GLY A 1 264 ? 11.295 -18.387 -12.925 1.00 85.94 264 GLY A N 1
ATOM 2108 C CA . GLY A 1 264 ? 12.742 -18.195 -12.939 1.00 85.94 264 GLY A CA 1
ATOM 2109 C C . GLY A 1 264 ? 13.173 -17.169 -13.988 1.00 85.94 264 GLY A C 1
ATOM 2110 O O . GLY A 1 264 ? 12.688 -17.173 -15.122 1.00 85.94 264 GLY A O 1
ATOM 2111 N N . ILE A 1 265 ? 14.108 -16.297 -13.613 1.00 83.88 265 ILE A N 1
ATOM 2112 C CA . ILE A 1 265 ? 14.631 -15.254 -14.497 1.00 83.88 265 ILE A CA 1
ATOM 2113 C C . ILE A 1 265 ? 15.858 -15.791 -15.233 1.00 83.88 265 ILE A C 1
ATOM 2115 O O . ILE A 1 265 ? 16.845 -16.191 -14.618 1.00 83.88 265 ILE A O 1
ATOM 2119 N N . LYS A 1 266 ? 15.828 -15.745 -16.567 1.00 82.81 266 LYS A N 1
ATOM 2120 C CA . LYS A 1 266 ? 16.994 -16.017 -17.415 1.00 82.81 266 LYS A CA 1
ATOM 2121 C C . LYS A 1 266 ? 17.500 -14.710 -18.020 1.00 82.81 266 LYS A C 1
ATOM 2123 O O . LYS A 1 266 ? 16.938 -14.213 -18.992 1.00 82.81 266 LYS A O 1
ATOM 2128 N N . CYS A 1 267 ? 18.569 -14.159 -17.449 1.00 83.19 267 CYS A N 1
ATOM 2129 C CA . CYS A 1 267 ? 19.220 -12.958 -17.972 1.00 83.19 267 CYS A CA 1
ATOM 2130 C C . CYS A 1 267 ? 20.247 -13.317 -19.049 1.00 83.19 267 CYS A C 1
ATOM 2132 O O . CYS A 1 267 ? 21.082 -14.199 -18.854 1.00 83.19 267 CYS A O 1
ATOM 2134 N N . ILE A 1 268 ? 20.209 -12.607 -20.176 1.00 81.31 268 ILE A N 1
ATOM 2135 C CA . ILE A 1 268 ? 21.141 -12.796 -21.289 1.00 81.31 268 ILE A CA 1
ATOM 2136 C C . ILE A 1 268 ? 21.797 -11.455 -21.585 1.00 81.31 268 ILE A C 1
ATOM 2138 O O . ILE A 1 268 ? 21.137 -10.502 -21.992 1.00 81.31 268 ILE A O 1
ATOM 2142 N N . PHE A 1 269 ? 23.106 -11.387 -21.358 1.00 80.62 269 PHE A N 1
ATOM 2143 C CA . PHE A 1 269 ? 23.887 -10.175 -21.563 1.00 80.62 269 PHE A CA 1
ATOM 2144 C C . PHE A 1 269 ? 24.539 -10.198 -22.940 1.00 80.62 269 PHE A C 1
ATOM 2146 O O . PHE A 1 269 ? 25.308 -11.102 -23.264 1.00 80.62 269 PHE A O 1
ATOM 2153 N N . VAL A 1 270 ? 24.251 -9.174 -23.741 1.00 76.38 270 VAL A N 1
ATOM 2154 C CA . VAL A 1 270 ? 24.828 -9.000 -25.076 1.00 76.38 270 VAL A CA 1
ATOM 2155 C C . VAL A 1 270 ? 25.757 -7.804 -25.029 1.00 76.38 270 VAL A C 1
ATOM 2157 O O . VAL A 1 270 ? 25.320 -6.666 -24.862 1.00 76.38 270 VAL A O 1
ATOM 2160 N N . LYS A 1 271 ? 27.056 -8.055 -25.176 1.00 77.81 271 LYS A N 1
ATOM 2161 C CA . LYS A 1 271 ? 28.031 -6.977 -25.292 1.00 77.81 271 LYS A CA 1
ATOM 2162 C C . LYS A 1 271 ? 27.940 -6.370 -26.690 1.00 77.81 271 LYS A C 1
ATOM 2164 O O . LYS A 1 271 ? 28.054 -7.086 -27.681 1.00 77.81 271 LYS A O 1
ATOM 2169 N N . THR A 1 272 ? 27.765 -5.056 -26.758 1.00 74.31 272 THR A N 1
ATOM 2170 C CA . THR A 1 272 ? 27.833 -4.287 -28.006 1.00 74.31 272 THR A CA 1
ATOM 2171 C C . THR A 1 272 ? 29.019 -3.325 -27.959 1.00 74.31 272 THR A C 1
ATOM 2173 O O . THR A 1 272 ? 29.568 -3.059 -26.890 1.00 74.31 272 THR A O 1
ATOM 2176 N N . ASN A 1 273 ? 29.415 -2.790 -29.115 1.00 75.25 273 ASN A N 1
ATOM 2177 C CA . ASN A 1 273 ? 30.491 -1.796 -29.214 1.00 75.25 273 ASN A CA 1
ATOM 2178 C C . ASN A 1 273 ? 29.971 -0.351 -29.077 1.00 75.25 273 ASN A C 1
ATOM 2180 O O . ASN A 1 273 ? 30.632 0.586 -29.516 1.00 75.25 273 ASN A O 1
ATOM 2184 N N . ILE A 1 274 ? 28.770 -0.160 -28.523 1.00 75.31 274 ILE A N 1
ATOM 2185 C CA . ILE A 1 274 ? 28.072 1.129 -28.503 1.00 75.31 274 ILE A CA 1
ATOM 2186 C C . ILE A 1 274 ? 28.149 1.714 -27.102 1.00 75.31 274 ILE A C 1
ATOM 2188 O O . ILE A 1 274 ? 27.688 1.110 -26.135 1.00 75.31 274 ILE A O 1
ATOM 2192 N N . SER A 1 275 ? 28.727 2.907 -27.008 1.00 76.50 275 SER A N 1
ATOM 2193 C CA . SER A 1 275 ? 28.752 3.682 -25.775 1.00 76.50 275 SER A CA 1
ATOM 2194 C C . SER A 1 275 ? 27.493 4.537 -25.683 1.00 76.50 275 SER A C 1
ATOM 2196 O O . SER A 1 275 ? 27.209 5.330 -26.576 1.00 76.50 275 SER A O 1
ATOM 2198 N N . VAL A 1 276 ? 26.748 4.397 -24.587 1.00 76.19 276 VAL A N 1
ATOM 2199 C CA . VAL A 1 276 ? 25.628 5.293 -24.244 1.00 76.19 276 VAL A CA 1
ATOM 2200 C C . VAL A 1 276 ? 26.062 6.440 -23.330 1.00 76.19 276 VAL A C 1
ATOM 2202 O O . VAL A 1 276 ? 25.238 7.267 -22.953 1.00 76.19 276 VAL A O 1
ATOM 2205 N N . LEU A 1 277 ? 27.353 6.514 -22.985 1.00 75.81 277 LEU A N 1
ATOM 2206 C CA . LEU A 1 277 ? 27.899 7.544 -22.095 1.00 75.81 277 LEU A CA 1
ATOM 2207 C C . LEU A 1 277 ? 27.797 8.955 -22.694 1.00 75.81 277 LEU A C 1
ATOM 2209 O O . LEU A 1 277 ? 27.746 9.925 -21.946 1.00 75.81 277 LEU A O 1
ATOM 2213 N N . ASP A 1 278 ? 27.699 9.059 -24.021 1.00 72.69 278 ASP A N 1
ATOM 2214 C CA . ASP A 1 278 ? 27.549 10.336 -24.725 1.00 72.69 278 ASP A CA 1
ATOM 2215 C C . ASP A 1 278 ? 26.104 10.870 -24.702 1.00 72.69 278 ASP A C 1
ATOM 2217 O O . ASP A 1 278 ? 25.846 12.001 -25.126 1.00 72.69 278 ASP A O 1
ATOM 2221 N N . ALA A 1 279 ? 25.133 10.080 -24.222 1.00 78.75 279 ALA A N 1
ATOM 2222 C CA . ALA A 1 279 ? 23.769 10.560 -24.048 1.00 78.75 279 ALA A CA 1
ATOM 2223 C C . ALA A 1 279 ? 23.728 11.591 -22.918 1.00 78.75 279 ALA A C 1
ATOM 2225 O O . ALA A 1 279 ? 24.168 11.338 -21.795 1.00 78.75 279 ALA A O 1
ATOM 2226 N N . LYS A 1 280 ? 23.135 12.755 -23.197 1.00 78.75 280 LYS A N 1
ATOM 2227 C CA . LYS A 1 280 ? 22.939 13.782 -22.173 1.00 78.75 280 LYS A CA 1
ATOM 2228 C C . LYS A 1 280 ? 22.117 13.218 -21.024 1.00 78.75 280 LYS A C 1
ATOM 2230 O O . LYS A 1 280 ? 21.070 12.616 -21.249 1.00 78.75 280 LYS A O 1
ATOM 2235 N N . VAL A 1 281 ? 22.554 13.484 -19.802 1.00 77.31 281 VAL A N 1
ATOM 2236 C CA . VAL A 1 281 ? 21.803 13.165 -18.590 1.00 77.31 281 VAL A CA 1
ATOM 2237 C C . VAL A 1 281 ? 21.006 14.402 -18.184 1.00 77.31 281 VAL A C 1
ATOM 2239 O O . VAL A 1 281 ? 21.509 15.526 -18.173 1.00 77.31 281 VAL A O 1
ATOM 2242 N N . SER A 1 282 ? 19.721 14.212 -17.927 1.00 72.38 282 SER A N 1
ATOM 2243 C CA . SER A 1 282 ? 18.825 15.251 -17.432 1.00 72.38 282 SER A CA 1
ATOM 2244 C C . SER A 1 282 ? 19.144 15.610 -15.977 1.00 72.38 282 SER A C 1
ATOM 2246 O O . SER A 1 282 ? 19.866 14.903 -15.278 1.00 72.38 282 SER A O 1
ATOM 2248 N N . LYS A 1 283 ? 18.560 16.706 -15.476 1.00 60.72 283 LYS A N 1
ATOM 2249 C CA . LYS A 1 283 ? 18.736 17.129 -14.075 1.00 60.72 283 LYS A CA 1
ATOM 2250 C C . LYS A 1 283 ? 18.240 16.093 -13.050 1.00 60.72 283 LYS A C 1
ATOM 2252 O O . LYS A 1 283 ? 18.637 16.181 -11.896 1.00 60.72 283 LYS A O 1
ATOM 2257 N N . SER A 1 284 ? 17.392 15.139 -13.448 1.00 58.28 284 SER A N 1
ATOM 2258 C CA . SER A 1 284 ? 16.931 14.033 -12.596 1.00 58.28 284 SER A CA 1
ATOM 2259 C C . SER A 1 284 ? 17.886 12.833 -12.573 1.00 58.28 284 SER A C 1
ATOM 2261 O O . SER A 1 284 ? 17.590 11.855 -11.894 1.00 58.28 284 SER A O 1
ATOM 2263 N N . GLY A 1 285 ? 19.013 12.882 -13.295 1.00 65.75 285 GLY A N 1
ATOM 2264 C CA . GLY A 1 285 ? 19.949 11.758 -13.404 1.00 65.75 285 GLY A CA 1
ATOM 2265 C C . GLY A 1 285 ? 19.561 10.720 -14.464 1.00 65.75 285 GLY A C 1
ATOM 2266 O O . GLY A 1 285 ? 20.285 9.752 -14.664 1.00 65.75 285 GLY A O 1
ATOM 2267 N N . GLU A 1 286 ? 18.451 10.919 -15.182 1.00 72.69 286 GLU A N 1
ATOM 2268 C CA . GLU A 1 286 ? 18.007 10.026 -16.259 1.00 72.69 286 GLU A CA 1
ATOM 2269 C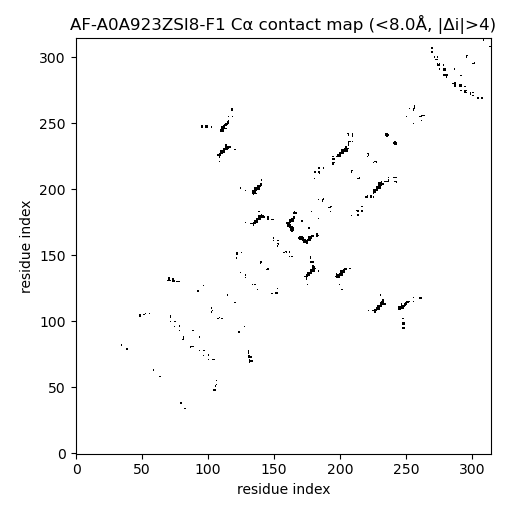 C . GLU A 1 286 ? 18.550 10.472 -17.621 1.00 72.69 286 GLU A C 1
ATOM 2271 O O . GLU A 1 286 ? 18.618 11.672 -17.903 1.00 72.69 286 GLU A O 1
ATOM 2276 N N . TYR A 1 287 ? 18.885 9.525 -18.501 1.00 78.94 287 TYR A N 1
ATOM 2277 C CA . TYR A 1 287 ? 19.281 9.832 -19.877 1.00 78.94 287 TYR A CA 1
ATOM 2278 C C . TYR A 1 287 ? 18.164 10.546 -20.649 1.00 78.94 287 TYR A C 1
ATOM 2280 O O . TYR A 1 287 ? 16.990 10.187 -20.570 1.00 78.94 287 TYR A O 1
ATOM 2288 N N . ASN A 1 288 ? 18.539 11.533 -21.460 1.00 82.50 288 ASN A N 1
ATOM 2289 C CA . ASN A 1 288 ? 17.637 12.149 -22.418 1.00 82.50 288 ASN A CA 1
ATOM 2290 C C . ASN A 1 288 ? 17.204 11.099 -23.451 1.00 82.50 288 ASN A C 1
ATOM 2292 O O . ASN A 1 288 ? 18.021 10.587 -24.216 1.00 82.50 288 ASN A O 1
ATOM 2296 N N . THR A 1 289 ? 15.907 10.803 -23.491 1.00 80.75 289 THR A N 1
ATOM 2297 C CA . THR A 1 289 ? 15.326 9.748 -24.333 1.00 80.75 289 THR A CA 1
ATOM 2298 C C . THR A 1 289 ? 15.569 9.956 -25.825 1.00 80.75 289 THR A C 1
ATOM 2300 O O . THR A 1 289 ? 15.806 8.986 -26.543 1.00 80.75 289 THR A O 1
ATOM 2303 N N . ASN A 1 290 ? 15.566 11.202 -26.307 1.00 82.88 290 ASN A N 1
ATOM 2304 C CA . ASN A 1 290 ? 15.805 11.497 -27.722 1.00 82.88 290 ASN A CA 1
ATOM 2305 C C . ASN A 1 290 ? 17.262 11.247 -28.118 1.00 82.88 290 ASN A C 1
ATOM 2307 O O . ASN A 1 290 ? 17.521 10.688 -29.185 1.00 82.88 290 ASN A O 1
ATOM 2311 N N . ASP A 1 291 ? 18.210 11.644 -27.271 1.00 80.94 291 ASP A N 1
ATOM 2312 C CA . ASP A 1 291 ? 19.633 11.413 -27.526 1.00 80.94 291 ASP A CA 1
ATOM 2313 C C . ASP A 1 291 ? 19.984 9.927 -27.382 1.00 80.94 291 ASP A C 1
ATOM 2315 O O . ASP A 1 291 ? 20.657 9.372 -28.253 1.00 80.94 291 ASP A O 1
ATOM 2319 N N . LEU A 1 292 ? 19.439 9.251 -26.365 1.00 82.94 292 LEU A N 1
ATOM 2320 C CA . LEU A 1 292 ? 19.600 7.809 -26.188 1.00 82.94 292 LEU A CA 1
ATOM 2321 C C . LEU A 1 292 ? 19.074 7.039 -27.409 1.00 82.94 292 LEU A C 1
ATOM 2323 O O . LEU A 1 292 ? 19.788 6.206 -27.963 1.00 82.94 292 LEU A O 1
ATOM 2327 N N . ASN A 1 293 ? 17.873 7.370 -27.898 1.00 82.31 293 ASN A N 1
ATOM 2328 C CA . ASN A 1 293 ? 17.305 6.740 -29.093 1.00 82.31 293 ASN A CA 1
ATOM 2329 C C . ASN A 1 293 ? 18.191 6.921 -30.332 1.00 82.31 293 ASN A C 1
ATOM 2331 O O . ASN A 1 293 ? 18.373 5.971 -31.092 1.00 82.31 293 ASN A O 1
ATOM 2335 N N . LYS A 1 294 ? 18.788 8.103 -30.530 1.00 81.94 294 LYS A N 1
ATOM 2336 C CA . LYS A 1 294 ? 19.710 8.339 -31.655 1.00 81.94 294 LYS A CA 1
ATOM 2337 C C . LYS A 1 294 ? 20.950 7.450 -31.579 1.00 81.94 294 LYS A C 1
ATOM 2339 O O . LYS A 1 294 ? 21.372 6.925 -32.608 1.00 81.94 294 LYS A O 1
ATOM 2344 N N . ILE A 1 295 ? 21.527 7.281 -30.388 1.00 80.81 295 ILE A N 1
ATOM 2345 C CA . ILE A 1 295 ? 22.704 6.426 -30.176 1.00 80.81 295 ILE A CA 1
ATOM 2346 C C . ILE A 1 295 ? 22.346 4.959 -30.437 1.00 80.81 295 ILE A C 1
ATOM 2348 O O . ILE A 1 295 ? 23.035 4.282 -31.202 1.00 80.81 295 ILE A O 1
ATOM 2352 N N . LEU A 1 296 ? 21.234 4.483 -29.869 1.00 80.00 296 LEU A N 1
ATOM 2353 C CA . LEU A 1 296 ? 20.782 3.097 -30.019 1.00 80.00 296 LEU A CA 1
ATOM 2354 C C . LEU A 1 296 ? 20.445 2.744 -31.478 1.00 80.00 296 LEU A C 1
ATOM 2356 O O . LEU A 1 296 ? 20.784 1.651 -31.937 1.00 80.00 296 LEU A O 1
ATOM 2360 N N . GLN A 1 297 ? 19.821 3.669 -32.218 1.00 76.56 297 GLN A N 1
ATOM 2361 C CA . GLN A 1 297 ? 19.501 3.482 -33.637 1.00 76.56 297 GLN A CA 1
ATOM 2362 C C . GLN A 1 297 ? 20.752 3.470 -34.519 1.00 76.56 297 GLN A C 1
ATOM 2364 O O . GLN A 1 297 ? 20.906 2.567 -35.338 1.00 76.56 297 GLN A O 1
ATOM 2369 N N . LYS A 1 298 ? 21.671 4.430 -34.343 1.00 72.56 298 LYS A N 1
ATOM 2370 C CA . LYS A 1 298 ? 22.913 4.491 -35.135 1.00 72.56 298 LYS A CA 1
ATOM 2371 C C . LYS A 1 298 ? 23.839 3.309 -34.875 1.00 72.56 298 LYS A C 1
ATOM 2373 O O . LYS A 1 298 ? 24.547 2.881 -35.778 1.00 72.56 298 LYS A O 1
ATOM 2378 N N . GLY A 1 299 ? 23.836 2.796 -33.649 1.00 67.19 299 GLY A N 1
ATOM 2379 C CA . GLY A 1 299 ? 24.690 1.690 -33.251 1.00 67.19 299 GLY A CA 1
ATOM 2380 C C . GLY A 1 299 ? 24.264 0.323 -33.794 1.00 67.19 299 GLY A C 1
ATOM 2381 O O . GLY A 1 299 ? 25.023 -0.630 -33.679 1.00 67.19 299 GLY A O 1
ATOM 2382 N N . GLY A 1 300 ? 23.056 0.182 -34.349 1.00 70.62 300 GLY A N 1
ATOM 2383 C CA . GLY A 1 300 ? 22.539 -1.134 -34.736 1.00 70.62 300 GLY A CA 1
ATOM 2384 C C . GLY A 1 300 ? 22.210 -2.044 -33.542 1.00 70.62 300 GLY A C 1
ATOM 2385 O O . GLY A 1 300 ? 22.012 -3.242 -33.738 1.00 70.62 300 GLY A O 1
ATOM 2386 N N . VAL A 1 301 ? 22.094 -1.491 -32.318 1.00 75.38 301 VAL A N 1
ATOM 2387 C CA . VAL A 1 301 ? 21.721 -2.241 -31.096 1.00 75.38 301 VAL A CA 1
ATOM 2388 C C . VAL A 1 301 ? 20.430 -3.014 -31.323 1.00 75.38 301 VAL A C 1
ATOM 2390 O O . VAL A 1 301 ? 20.344 -4.188 -30.985 1.00 75.38 301 VAL A O 1
ATOM 2393 N N . LEU A 1 302 ? 19.440 -2.361 -31.936 1.00 76.38 302 LEU A N 1
ATOM 2394 C CA . LEU A 1 302 ? 18.134 -2.949 -32.227 1.00 76.38 302 LEU A CA 1
ATOM 2395 C C . LEU A 1 302 ? 18.255 -4.211 -33.088 1.00 76.38 302 LEU A C 1
ATOM 2397 O O . LEU A 1 302 ? 17.625 -5.214 -32.768 1.00 76.38 302 LEU A O 1
ATOM 2401 N N . LEU A 1 303 ? 19.102 -4.197 -34.122 1.00 78.62 303 LEU A N 1
ATOM 2402 C CA . LEU A 1 303 ? 19.345 -5.371 -34.966 1.00 78.62 303 LEU A CA 1
ATOM 2403 C C . LEU A 1 303 ? 20.051 -6.480 -34.181 1.00 78.62 303 LEU A C 1
ATOM 2405 O O . LEU A 1 303 ? 19.635 -7.629 -34.252 1.00 78.62 303 LEU A O 1
ATOM 2409 N N . SER A 1 304 ? 21.049 -6.141 -33.357 1.00 78.06 304 SER A N 1
ATOM 2410 C CA . SER A 1 304 ? 21.706 -7.121 -32.480 1.00 78.06 304 SER A CA 1
ATOM 2411 C C . SER A 1 304 ? 20.740 -7.740 -31.462 1.00 78.06 304 SER A C 1
ATOM 2413 O O . SER A 1 304 ? 20.794 -8.942 -31.217 1.00 78.06 304 SER A O 1
ATOM 2415 N N . CYS A 1 305 ? 19.828 -6.948 -30.891 1.00 79.38 305 CYS A N 1
ATOM 2416 C CA . CYS A 1 305 ? 18.773 -7.442 -30.009 1.00 79.38 305 CYS A CA 1
ATOM 2417 C C . CYS A 1 305 ? 17.813 -8.379 -30.752 1.00 79.38 305 CYS A C 1
ATOM 2419 O O . CYS A 1 305 ? 17.482 -9.434 -30.218 1.00 79.38 305 CYS A O 1
ATOM 2421 N N . ILE A 1 306 ? 17.402 -8.027 -31.977 1.00 82.62 306 ILE A N 1
ATOM 2422 C CA . ILE A 1 306 ? 16.538 -8.866 -32.825 1.00 82.62 306 ILE A CA 1
ATOM 2423 C C . ILE A 1 306 ? 17.231 -10.187 -33.180 1.00 82.62 306 ILE A C 1
ATOM 2425 O O . ILE A 1 306 ? 16.599 -11.241 -33.104 1.00 82.62 306 ILE A O 1
ATOM 2429 N N . ASP A 1 307 ? 18.518 -10.155 -33.524 1.00 82.50 307 ASP A N 1
ATOM 2430 C CA . ASP A 1 307 ? 19.304 -11.349 -33.849 1.00 82.50 307 ASP A CA 1
ATOM 2431 C C . ASP A 1 307 ? 19.444 -12.280 -32.645 1.00 82.50 307 ASP A C 1
ATOM 2433 O O . ASP A 1 307 ? 19.260 -13.491 -32.760 1.00 82.50 307 ASP A O 1
ATOM 2437 N N . VAL A 1 308 ? 19.757 -11.718 -31.477 1.00 83.62 308 VAL A N 1
ATOM 2438 C CA . VAL A 1 308 ? 19.867 -12.472 -30.225 1.00 83.62 308 VAL A CA 1
ATOM 2439 C C . VAL A 1 308 ? 18.518 -13.077 -29.860 1.00 83.62 308 VAL A C 1
ATOM 2441 O O . VAL A 1 308 ? 18.443 -14.278 -29.608 1.00 83.62 308 VAL A O 1
ATOM 2444 N N . TYR A 1 309 ? 17.447 -12.283 -29.910 1.00 83.19 309 TYR A N 1
ATOM 2445 C CA . TYR A 1 309 ? 16.093 -12.765 -29.658 1.00 83.19 309 TYR A CA 1
ATOM 2446 C C . TYR A 1 309 ? 15.721 -13.904 -30.616 1.00 83.19 309 TYR A C 1
ATOM 2448 O O . TYR A 1 309 ? 15.285 -14.966 -30.179 1.00 83.19 309 TYR A O 1
ATOM 2456 N N . SER A 1 310 ? 15.998 -13.735 -31.912 1.00 85.19 310 SER A N 1
ATOM 2457 C CA . SER A 1 310 ? 15.737 -14.750 -32.936 1.00 85.19 310 SER A CA 1
ATOM 2458 C C . SER A 1 310 ? 16.532 -16.038 -32.729 1.00 85.19 310 SER A C 1
ATOM 2460 O O . SER A 1 310 ? 16.045 -17.101 -33.082 1.00 85.19 310 SER A O 1
ATOM 2462 N N . LYS A 1 311 ? 17.751 -15.977 -32.187 1.00 83.94 311 LYS A N 1
ATOM 2463 C CA . LYS A 1 311 ? 18.570 -17.174 -31.925 1.00 83.94 311 LYS A CA 1
ATOM 2464 C C . LYS A 1 311 ? 18.151 -17.934 -30.670 1.00 83.94 311 LYS A C 1
ATOM 2466 O O . LYS A 1 311 ? 18.444 -19.118 -30.562 1.00 83.94 311 LYS A O 1
ATOM 2471 N N . LEU A 1 312 ? 17.547 -17.246 -29.707 1.00 81.44 312 LEU A N 1
ATOM 2472 C CA . LEU A 1 312 ? 17.263 -17.797 -28.381 1.00 81.44 312 LEU A CA 1
ATOM 2473 C C . LEU A 1 312 ? 15.808 -18.205 -28.184 1.00 81.44 312 LEU A C 1
ATOM 2475 O O . LEU A 1 312 ? 15.544 -19.029 -27.314 1.00 81.44 312 LEU A O 1
ATOM 2479 N N . PHE A 1 313 ? 14.893 -17.599 -28.943 1.00 79.06 313 PHE A N 1
ATOM 2480 C CA . PHE A 1 313 ? 13.448 -17.735 -28.751 1.00 79.06 313 PHE A CA 1
ATOM 2481 C C . PHE A 1 313 ? 12.682 -18.026 -30.051 1.00 79.06 313 PHE A C 1
ATOM 2483 O O . PHE A 1 313 ? 11.456 -17.951 -30.050 1.00 79.06 313 PHE A O 1
ATOM 2490 N N . LYS A 1 314 ? 13.366 -18.332 -31.165 1.00 70.38 314 LYS A N 1
ATOM 2491 C CA . LYS A 1 314 ? 12.698 -19.004 -32.288 1.00 70.38 314 LYS A CA 1
ATOM 2492 C C . LYS A 1 314 ? 12.606 -20.490 -31.970 1.00 70.38 314 LYS A C 1
ATOM 2494 O O . LYS A 1 314 ? 13.628 -21.174 -32.001 1.00 70.38 314 LYS A O 1
ATOM 2499 N N . ASP A 1 315 ? 11.388 -20.922 -31.677 1.00 53.47 315 ASP A N 1
ATOM 2500 C CA . ASP A 1 315 ? 10.932 -22.280 -31.969 1.00 53.47 315 ASP A CA 1
ATOM 2501 C C . ASP A 1 315 ? 10.754 -22.452 -33.489 1.00 53.47 315 ASP A C 1
ATOM 2503 O O . ASP A 1 315 ? 10.290 -21.486 -34.149 1.00 53.47 315 ASP A O 1
#

Sequence (315 aa):
MFSQYSIIAINSQLEKMLKTMENQVSEASMVDLNIATKINDIEKKFPSLLSQYQSFNRGNNPKDILIWMQKIKNIISYLKIHYQEFGILRERQIRIFEDMAEFIASGKTEGTIKLPTGVGKTILFLEASKAINQRTLIVVPTNILLDQTVNKIQEFNLDLEVGTVNSRSKTFGKQTTVTTYASLVSQINRGTISPKDFDLVFLDEAHRSLTDPIQESIDKFRKENKLIVNFTATDKYGENKKLNSEIIFEMSIDEAVTEGLLCGIKCIFVKTNISVLDAKVSKSGEYNTNDLNKILQKGGVLLSCIDVYSKLFKD

pLDDT: mean 74.57, std 18.44, range [31.5, 96.62]